Protein AF-A0A6B0XX72-F1 (afdb_monomer_lite)

pLDDT: mean 89.3, std 7.8, range [54.78, 98.0]

Sequence (208 aa):
MWGSVVEAIPIPGLLIDRNGRIRESNAAVRRLFSDQINGRHYVAALRQPSLLDALERALAAGETTSAQFLAADERGDVAFEATCTPVGDTGHVLACFEDRTAMEDAGQMRRDFVANVSHELRTPLTALLGFIETLRGTARDDAAVRERFLGIMEREARRMNRLVGDLLSLSRVEAEERLQPTDPVQLPAVVRSVVNALGPLAAEHDVQ

Organism: NCBI:txid2604844

InterPro domains:
  IPR003661 Signal transduction histidine kinase, dimerisation/phosphoacceptor domain [PF00512] (109-176)
  IPR003661 Signal transduction histidine kinase, dimerisation/phosphoacceptor domain [SM00388] (109-176)
  IPR003661 Signal transduction histidine kinase, dimerisation/phosphoacceptor domain [cd00082] (108-172)
  IPR005467 Histidine kinase domain [PS50109] (116-208)
  IPR013656 PAS fold 4 [PF08448] (7-102)
  IPR035965 PAS domain superfamily [SSF55785] (4-89)
  IPR036097 Signal transduction histidine kinase, dimerisation/phosphoacceptor domain superfamily [SSF47384] (96-176)
  IPR050351 Bacteriophytochrome/Sensor protein kinase WalK/GraS-like [PTHR45453] (14-204)

Radius of gyration: 29.7 Å; chains: 1; bounding box: 65×29×78 Å

Structure (mmCIF, N/CA/C/O backbone):
data_AF-A0A6B0XX72-F1
#
_entry.id   AF-A0A6B0XX72-F1
#
loop_
_atom_site.group_PDB
_atom_site.id
_atom_site.type_symbol
_atom_site.label_atom_id
_atom_site.label_alt_id
_atom_site.label_comp_id
_atom_site.label_asym_id
_atom_site.label_entity_id
_atom_site.label_seq_id
_atom_site.pdbx_PDB_ins_code
_atom_site.Cartn_x
_atom_site.Cartn_y
_atom_site.Cartn_z
_atom_site.occupancy
_atom_site.B_iso_or_equiv
_atom_site.auth_seq_id
_atom_site.auth_comp_id
_atom_site.auth_asym_id
_atom_site.auth_atom_id
_atom_site.pdbx_PDB_model_num
ATOM 1 N N . MET A 1 1 ? -24.921 -2.005 28.000 1.00 68.38 1 MET 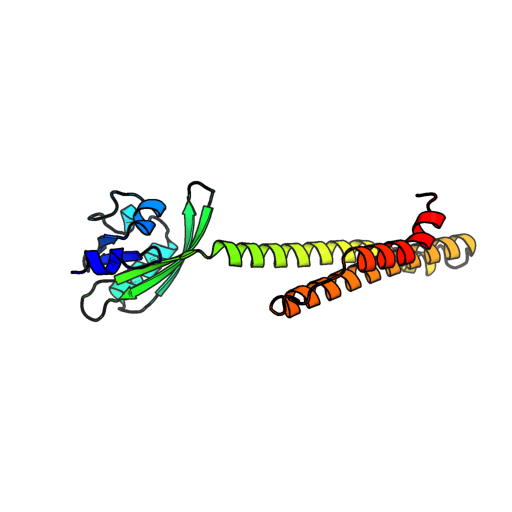A N 1
ATOM 2 C CA . MET A 1 1 ? -25.158 -1.121 26.839 1.00 68.38 1 MET A CA 1
ATOM 3 C C . MET A 1 1 ? -23.914 -0.956 25.962 1.00 68.38 1 MET A C 1
ATOM 5 O O . MET A 1 1 ? -24.074 -0.823 24.764 1.00 68.38 1 MET A O 1
ATOM 9 N N . TRP A 1 2 ? -22.690 -1.019 26.507 1.00 75.88 2 TRP A N 1
ATOM 10 C CA . TRP A 1 2 ? -21.460 -0.914 25.704 1.00 75.88 2 TRP A CA 1
ATOM 11 C C . TRP A 1 2 ? -21.266 -2.044 24.680 1.00 75.88 2 TRP A C 1
ATOM 13 O O . TRP A 1 2 ? -20.945 -1.744 23.537 1.00 75.88 2 TRP A O 1
ATOM 23 N N . GLY A 1 3 ? -21.543 -3.304 25.042 1.00 78.38 3 GLY A N 1
ATOM 24 C CA . GLY A 1 3 ? -21.383 -4.438 24.119 1.00 78.38 3 GLY A CA 1
ATOM 25 C C . GLY A 1 3 ? -22.173 -4.306 22.813 1.00 78.38 3 GLY A C 1
ATOM 26 O O . GLY A 1 3 ? -21.618 -4.516 21.744 1.00 78.38 3 GLY A O 1
ATOM 27 N N . SER A 1 4 ? -23.432 -3.854 22.861 1.00 85.12 4 SER A N 1
ATOM 28 C CA . SER A 1 4 ? -24.245 -3.663 21.647 1.00 85.12 4 SER A CA 1
ATOM 29 C C . SER A 1 4 ? -23.757 -2.516 20.762 1.00 85.12 4 SER A C 1
ATOM 31 O O . SER A 1 4 ? -23.956 -2.558 19.555 1.00 85.12 4 SER A O 1
ATOM 33 N N . VAL A 1 5 ? -23.137 -1.489 21.353 1.00 89.06 5 VAL A N 1
ATOM 34 C CA . VAL A 1 5 ? -22.574 -0.362 20.597 1.00 89.06 5 VAL A CA 1
ATOM 35 C C . VAL A 1 5 ? -21.288 -0.789 19.904 1.00 89.06 5 VAL A C 1
ATOM 37 O O . VAL A 1 5 ? -21.164 -0.581 18.705 1.00 89.06 5 VAL A O 1
ATOM 40 N N . VAL A 1 6 ? -20.363 -1.420 20.635 1.00 91.62 6 VAL A N 1
ATOM 41 C CA . VAL A 1 6 ? -19.082 -1.882 20.077 1.00 91.62 6 VAL A CA 1
ATOM 42 C C . VAL A 1 6 ? -19.314 -2.918 18.978 1.00 91.62 6 VAL A C 1
ATOM 44 O O . VAL A 1 6 ? -18.719 -2.809 17.913 1.00 91.62 6 VAL A O 1
ATOM 47 N N . GLU A 1 7 ? -20.232 -3.866 19.184 1.00 93.62 7 GLU A N 1
ATOM 48 C CA . GLU A 1 7 ? -20.557 -4.892 18.185 1.00 93.62 7 GLU A CA 1
ATOM 49 C C . GLU A 1 7 ? -21.163 -4.310 16.892 1.00 93.62 7 GLU A C 1
ATOM 51 O O . GLU A 1 7 ? -20.991 -4.895 15.828 1.00 93.62 7 GLU A O 1
ATOM 56 N N . ALA A 1 8 ? -21.826 -3.148 16.952 1.00 91.06 8 ALA A N 1
ATOM 57 C CA . ALA A 1 8 ? -22.407 -2.482 15.783 1.00 91.06 8 ALA A CA 1
ATOM 58 C C . ALA A 1 8 ? -21.394 -1.660 14.958 1.00 91.06 8 ALA A C 1
ATOM 60 O O . ALA A 1 8 ? -21.738 -1.181 13.876 1.00 91.06 8 ALA A O 1
ATOM 61 N N . ILE A 1 9 ? -20.162 -1.472 15.449 1.00 92.12 9 ILE A N 1
ATOM 62 C CA . ILE A 1 9 ? -19.118 -0.740 14.723 1.00 92.12 9 ILE A CA 1
ATOM 63 C C . ILE A 1 9 ? -18.678 -1.579 13.506 1.00 92.12 9 ILE A C 1
ATOM 65 O O . ILE A 1 9 ? -18.309 -2.743 13.683 1.00 92.12 9 ILE A O 1
ATOM 69 N N . PRO A 1 10 ? -18.682 -1.011 12.281 1.00 89.25 10 PRO A N 1
ATOM 70 C CA . PRO A 1 10 ? -18.392 -1.756 11.050 1.00 89.25 10 PRO A CA 1
ATOM 71 C C . PRO A 1 10 ? -16.901 -2.054 10.843 1.00 89.25 10 PRO A C 1
ATOM 73 O O . PRO A 1 10 ? -16.548 -2.883 10.009 1.00 89.25 10 PRO A O 1
ATOM 76 N N . ILE A 1 11 ? -16.034 -1.379 11.593 1.00 92.50 11 ILE A N 1
ATOM 77 C CA . ILE A 1 11 ? -14.585 -1.592 11.617 1.00 92.50 11 ILE A CA 1
ATOM 78 C C . ILE A 1 11 ? -14.190 -2.338 12.895 1.00 92.50 11 ILE A C 1
ATOM 80 O O . ILE A 1 11 ? -14.918 -2.257 13.887 1.00 92.50 11 ILE A O 1
ATOM 84 N N . PRO A 1 12 ? -13.063 -3.066 12.922 1.00 95.00 12 PRO A N 1
ATOM 85 C CA . PRO A 1 12 ? -12.586 -3.682 14.152 1.00 95.00 12 PRO A CA 1
ATOM 86 C C . PRO A 1 12 ? -12.471 -2.645 15.280 1.00 95.00 12 PRO A C 1
ATOM 88 O O . PRO A 1 12 ? -11.786 -1.635 15.142 1.00 95.00 12 PRO A O 1
ATOM 91 N N . GLY A 1 13 ? -13.176 -2.892 16.387 1.00 95.94 13 GLY A N 1
ATOM 92 C CA . GLY A 1 13 ? -13.221 -2.009 17.546 1.00 95.94 13 GLY A CA 1
ATOM 93 C C . GLY A 1 13 ? -13.243 -2.772 18.869 1.00 95.94 13 GLY A C 1
ATOM 94 O O . GLY A 1 13 ? -13.924 -3.795 19.004 1.00 95.94 13 GLY A O 1
ATOM 95 N N . LEU A 1 14 ? -12.496 -2.278 19.858 1.00 96.38 14 LEU A N 1
ATOM 96 C CA . LEU A 1 14 ? -12.495 -2.797 21.227 1.00 96.38 14 LEU A CA 1
ATOM 97 C C . LEU A 1 14 ? -12.495 -1.672 22.259 1.00 96.38 14 LEU A C 1
ATOM 99 O O . LEU A 1 14 ? -11.909 -0.612 22.055 1.00 96.38 14 LEU A O 1
ATOM 103 N N . LEU A 1 15 ? -13.160 -1.915 23.382 1.00 96.94 15 LEU A N 1
ATOM 104 C CA . LEU A 1 15 ? -13.282 -0.983 24.494 1.00 96.94 15 LEU A CA 1
ATOM 105 C C . LEU A 1 15 ? -12.414 -1.463 25.654 1.00 96.94 15 LEU A C 1
ATOM 107 O O . LEU A 1 15 ? -12.610 -2.568 26.165 1.00 96.94 15 LEU A O 1
ATOM 111 N N . ILE A 1 16 ? -11.500 -0.616 26.105 1.00 96.88 16 ILE A N 1
ATOM 112 C CA . ILE A 1 16 ? -10.636 -0.856 27.259 1.00 96.88 16 ILE A CA 1
ATOM 113 C C . ILE A 1 16 ? -11.154 -0.049 28.443 1.00 96.88 16 ILE A C 1
ATOM 115 O O . ILE A 1 16 ? -11.503 1.123 28.308 1.00 96.88 16 ILE A O 1
ATOM 119 N N . ASP A 1 17 ? -11.232 -0.693 29.604 1.00 95.38 17 ASP A N 1
ATOM 120 C CA . ASP A 1 17 ? -11.605 -0.035 30.846 1.00 95.38 17 ASP A CA 1
ATOM 121 C C . ASP A 1 17 ? -10.428 0.705 31.507 1.00 95.38 17 ASP A C 1
ATOM 123 O O . ASP A 1 17 ? -9.266 0.558 31.130 1.00 95.38 17 ASP A O 1
ATOM 127 N N . ARG A 1 18 ? -10.726 1.473 32.558 1.00 92.38 18 ARG A N 1
ATOM 128 C CA . ARG A 1 18 ? -9.733 2.236 33.335 1.00 92.38 18 ARG A CA 1
ATOM 129 C C . ARG A 1 18 ? -8.654 1.387 34.020 1.00 92.38 18 ARG A C 1
ATOM 131 O O . ARG A 1 18 ? -7.667 1.931 34.498 1.00 92.38 18 ARG A O 1
ATOM 138 N N . ASN A 1 19 ? -8.857 0.073 34.115 1.00 93.88 19 ASN A N 1
ATOM 139 C CA . ASN A 1 19 ? -7.900 -0.867 34.693 1.00 93.88 19 ASN A CA 1
ATOM 140 C C . ASN A 1 19 ? -7.058 -1.555 33.603 1.00 93.88 19 ASN A C 1
ATOM 142 O O . ASN A 1 19 ? -6.377 -2.539 33.895 1.00 93.88 19 ASN A O 1
ATOM 146 N N . GLY A 1 20 ? -7.151 -1.106 32.347 1.00 94.00 20 GLY A N 1
ATOM 147 C CA . GLY A 1 20 ? -6.427 -1.694 31.227 1.00 94.00 20 GLY A CA 1
ATOM 148 C C . GLY A 1 20 ? -6.980 -3.051 30.780 1.00 94.00 20 GLY A C 1
ATOM 149 O O . GLY A 1 20 ? -6.270 -3.824 30.131 1.00 94.00 20 GLY A O 1
ATOM 150 N N . ARG A 1 21 ? -8.230 -3.393 31.112 1.00 96.69 21 ARG A N 1
ATOM 151 C CA . ARG A 1 21 ? -8.850 -4.653 30.672 1.00 96.69 21 ARG A CA 1
ATOM 152 C C . ARG A 1 21 ? -9.776 -4.415 29.492 1.00 96.69 21 ARG A C 1
ATOM 154 O O . ARG A 1 21 ? -10.527 -3.446 29.460 1.00 96.69 21 ARG A O 1
ATOM 161 N N . ILE A 1 22 ? -9.747 -5.332 28.530 1.00 96.81 22 ILE A N 1
ATOM 162 C CA . ILE A 1 22 ? -10.635 -5.296 27.368 1.00 96.81 22 ILE A CA 1
ATOM 163 C C . ILE A 1 22 ? -12.031 -5.682 27.843 1.00 96.81 22 ILE A C 1
ATOM 165 O O . ILE A 1 22 ? -12.278 -6.826 28.221 1.00 96.81 22 ILE A O 1
ATOM 169 N N . ARG A 1 23 ? -12.934 -4.708 27.887 1.00 95.25 23 ARG A N 1
ATOM 170 C CA . ARG A 1 23 ? -14.296 -4.876 28.387 1.00 95.25 23 ARG A CA 1
ATOM 171 C C . ARG A 1 23 ? -15.208 -5.469 27.322 1.00 95.25 23 ARG A C 1
ATOM 173 O O . ARG A 1 23 ? -15.969 -6.378 27.625 1.00 95.25 23 ARG A O 1
ATOM 180 N N . GLU A 1 24 ? -15.120 -4.942 26.106 1.00 95.69 24 GLU A N 1
ATOM 181 C CA . GLU A 1 24 ? -15.926 -5.350 24.954 1.00 95.69 24 GLU A CA 1
ATOM 182 C C . GLU A 1 24 ? -15.049 -5.350 23.697 1.00 95.69 24 GLU A C 1
ATOM 184 O O . GLU A 1 24 ? -14.125 -4.547 23.575 1.00 95.69 24 GLU A O 1
ATOM 189 N N . SER A 1 25 ? -15.367 -6.213 22.744 1.00 95.88 25 SER A N 1
ATOM 190 C CA . SER A 1 25 ? -14.780 -6.252 21.402 1.00 95.88 25 SER A CA 1
ATOM 191 C C . SER A 1 25 ? -15.876 -6.629 20.418 1.00 95.88 25 SER A C 1
ATOM 193 O O . SER A 1 25 ? -16.852 -7.261 20.822 1.00 95.88 25 SER A O 1
ATOM 195 N N . ASN A 1 26 ? -15.732 -6.263 19.148 1.00 95.81 26 ASN A N 1
ATOM 196 C CA . ASN A 1 26 ? -16.628 -6.742 18.099 1.00 95.81 26 ASN A CA 1
ATOM 197 C C . ASN A 1 26 ? -16.088 -7.993 17.393 1.00 95.81 26 ASN A C 1
ATOM 199 O O . ASN A 1 26 ? -14.943 -8.409 17.600 1.00 95.81 26 ASN A O 1
ATOM 203 N N . ALA A 1 27 ? -16.915 -8.598 16.535 1.00 92.88 27 ALA A N 1
ATOM 204 C CA . ALA A 1 27 ? -16.533 -9.782 15.767 1.00 92.88 27 ALA A CA 1
ATOM 205 C C . ALA A 1 27 ? -15.261 -9.578 14.931 1.00 92.88 27 ALA A C 1
ATOM 207 O O . ALA A 1 27 ? -14.467 -10.505 14.794 1.00 92.88 27 ALA A O 1
ATOM 208 N N . ALA A 1 28 ? -15.047 -8.375 14.397 1.00 91.44 28 ALA A N 1
ATOM 209 C CA . ALA A 1 28 ? -13.876 -8.076 13.585 1.00 91.44 28 ALA A CA 1
ATOM 210 C C . ALA A 1 28 ? -12.572 -8.103 14.409 1.00 91.44 28 ALA A C 1
ATOM 212 O O . ALA A 1 28 ? -11.609 -8.733 13.984 1.00 91.44 28 ALA A O 1
ATOM 213 N N . VAL A 1 29 ? -12.551 -7.544 15.626 1.00 92.88 29 VAL A N 1
ATOM 214 C CA . VAL A 1 29 ? -11.389 -7.663 16.537 1.00 92.88 29 VAL A CA 1
ATOM 215 C C . VAL A 1 29 ? -11.121 -9.109 16.928 1.00 92.88 29 VAL A C 1
ATOM 217 O O . VAL A 1 29 ? -9.967 -9.530 16.996 1.00 92.88 29 VAL A O 1
ATOM 220 N N . ARG A 1 30 ? -12.175 -9.882 17.197 1.00 90.88 30 ARG A N 1
ATOM 221 C CA . ARG A 1 30 ? -12.020 -11.285 17.592 1.00 90.88 30 ARG A CA 1
ATOM 222 C C . ARG A 1 30 ? -11.366 -12.133 16.499 1.00 90.88 30 ARG A C 1
ATOM 224 O O . ARG A 1 30 ? -10.540 -12.977 16.831 1.00 90.88 30 ARG A O 1
ATOM 231 N N . ARG A 1 31 ? -11.663 -11.848 15.224 1.00 87.75 31 ARG A N 1
ATOM 232 C CA . ARG A 1 31 ? -10.983 -12.463 14.070 1.00 87.75 31 ARG A CA 1
ATOM 233 C C . ARG A 1 31 ? -9.514 -12.053 13.967 1.00 87.75 31 ARG A C 1
ATOM 235 O O . ARG A 1 31 ? -8.684 -12.913 13.722 1.00 87.75 31 ARG A O 1
ATOM 242 N N . LEU A 1 32 ? -9.203 -10.773 14.187 1.00 86.56 32 LEU A N 1
ATOM 243 C CA . LEU A 1 32 ? -7.833 -10.258 14.069 1.00 86.56 32 LEU A CA 1
ATOM 244 C C . LEU A 1 32 ? -6.893 -10.736 15.181 1.00 86.56 32 LEU A C 1
ATOM 246 O O . LEU A 1 32 ? -5.709 -10.934 14.941 1.00 86.56 32 LEU A O 1
ATOM 250 N N . PHE A 1 33 ? -7.394 -10.882 16.410 1.00 86.56 33 PHE A N 1
ATOM 251 C CA . PHE A 1 33 ? -6.542 -11.186 17.564 1.00 86.56 33 PHE A CA 1
ATOM 252 C C . PHE A 1 33 ? -6.860 -12.542 18.199 1.00 86.56 33 PHE A C 1
ATOM 254 O O . PHE A 1 33 ? -6.008 -13.424 18.241 1.00 86.56 33 PHE A O 1
ATOM 261 N N . SER A 1 34 ? -8.054 -12.695 18.783 1.00 85.69 34 SER A N 1
ATOM 262 C CA . SER A 1 34 ? -8.568 -13.970 19.309 1.00 85.69 34 SER A CA 1
ATOM 263 C C . SER A 1 34 ? -10.007 -13.825 19.812 1.00 85.69 34 SER A C 1
ATOM 265 O O . SER A 1 34 ? -10.378 -12.780 20.353 1.00 85.69 34 SER A O 1
ATOM 267 N N . ASP A 1 35 ? -10.779 -14.913 19.780 1.00 86.62 35 ASP A N 1
ATOM 268 C CA . ASP A 1 35 ? -12.128 -14.960 20.369 1.00 86.62 35 ASP A CA 1
ATOM 269 C C . ASP A 1 35 ? -12.143 -14.773 21.899 1.00 86.62 35 ASP A C 1
ATOM 271 O O . ASP A 1 35 ? -13.139 -14.327 22.467 1.00 86.62 35 ASP A O 1
ATOM 275 N N . GLN A 1 36 ? -11.036 -15.070 22.588 1.00 88.00 36 GLN A N 1
ATOM 276 C CA . GLN A 1 36 ? -10.918 -14.988 24.053 1.00 88.00 36 GLN A CA 1
ATOM 277 C C . GLN A 1 36 ? -10.272 -13.678 24.533 1.00 88.00 36 GLN A C 1
ATOM 279 O O . GLN A 1 36 ? -9.605 -13.637 25.569 1.00 88.00 36 GLN A O 1
ATOM 284 N N . ILE A 1 37 ? -10.417 -12.598 23.764 1.00 92.19 37 ILE A N 1
ATOM 285 C CA . ILE A 1 37 ? -9.767 -11.316 24.059 1.00 92.19 37 ILE A CA 1
ATOM 286 C C . ILE A 1 37 ? -10.422 -10.551 25.223 1.00 92.19 37 ILE A C 1
ATOM 288 O O . ILE A 1 37 ? -9.734 -9.860 25.978 1.00 92.19 37 ILE A O 1
ATOM 292 N N . ASN A 1 38 ? -11.734 -10.708 25.416 1.00 94.19 38 ASN A N 1
ATOM 293 C CA . ASN A 1 38 ? -12.480 -10.007 26.462 1.00 94.19 38 ASN A CA 1
ATOM 294 C C . ASN A 1 38 ? -12.038 -10.452 27.870 1.00 94.19 38 ASN A C 1
ATOM 296 O O . ASN A 1 38 ? -11.790 -11.627 28.136 1.00 94.19 38 ASN A O 1
ATOM 300 N N . GLY A 1 39 ? -11.935 -9.498 28.794 1.00 93.00 39 GLY A N 1
ATOM 301 C CA . GLY A 1 39 ? -11.496 -9.690 30.179 1.00 93.00 39 GLY A CA 1
ATOM 302 C C . GLY A 1 39 ? -9.976 -9.751 30.375 1.00 93.00 39 GLY A C 1
ATOM 303 O O . GLY A 1 39 ? -9.504 -9.666 31.520 1.00 93.00 39 GLY A O 1
ATOM 304 N N . ARG A 1 40 ? -9.189 -9.864 29.298 1.00 95.62 40 ARG A N 1
ATOM 305 C CA . ARG A 1 40 ? -7.718 -9.846 29.350 1.00 95.62 40 ARG A CA 1
ATOM 306 C C . ARG A 1 40 ? -7.192 -8.416 29.458 1.00 95.62 40 ARG A C 1
ATOM 308 O O . ARG A 1 40 ? -7.845 -7.465 29.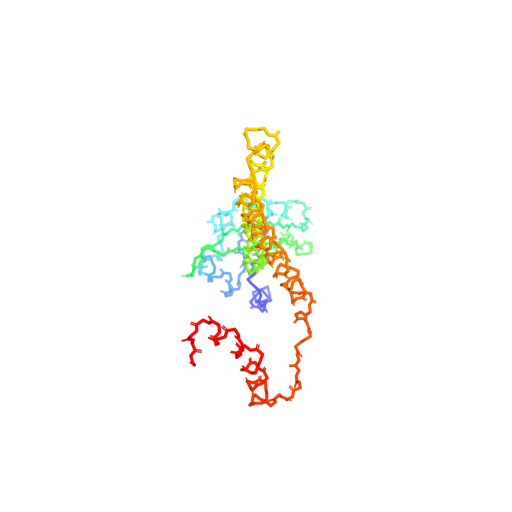039 1.00 95.62 40 ARG A O 1
ATOM 315 N N . HIS A 1 41 ? -5.996 -8.272 30.026 1.00 96.19 41 HIS A N 1
ATOM 316 C CA . HIS A 1 41 ? -5.285 -6.996 30.014 1.00 96.19 41 HIS A CA 1
ATOM 317 C C . HIS A 1 41 ? -4.779 -6.698 28.594 1.00 96.19 41 HIS A C 1
ATOM 319 O O . HIS A 1 41 ? -4.217 -7.602 27.965 1.00 96.19 41 HIS A O 1
ATOM 325 N N . TYR A 1 42 ? -4.950 -5.468 28.094 1.00 94.50 42 TYR A N 1
ATOM 326 C CA . TYR A 1 42 ? -4.666 -5.134 26.686 1.00 94.50 42 TYR A CA 1
ATOM 327 C C . TYR A 1 42 ? -3.210 -5.434 26.293 1.00 94.50 42 TYR A C 1
ATOM 329 O O . TYR A 1 42 ? -2.969 -5.998 25.229 1.00 94.50 42 TYR A O 1
ATOM 337 N N . VAL A 1 43 ? -2.257 -5.191 27.203 1.00 94.56 43 VAL A N 1
ATOM 338 C CA . VAL A 1 43 ? -0.823 -5.518 27.037 1.00 94.56 43 VAL A CA 1
ATOM 339 C C . VAL A 1 43 ? -0.590 -6.985 26.667 1.00 94.56 43 VAL A C 1
ATOM 341 O O . VAL A 1 43 ? 0.200 -7.293 25.779 1.00 94.56 43 VAL A O 1
ATOM 344 N N . ALA A 1 44 ? -1.303 -7.911 27.312 1.00 92.06 44 ALA A N 1
ATOM 345 C CA . ALA A 1 44 ? -1.133 -9.342 27.068 1.00 92.06 44 ALA A CA 1
ATOM 346 C C . ALA A 1 44 ? -1.854 -9.826 25.798 1.00 92.06 44 ALA A C 1
ATOM 348 O O . ALA A 1 44 ? -1.499 -10.882 25.261 1.00 92.06 44 ALA A O 1
ATOM 349 N N . ALA A 1 45 ? -2.890 -9.098 25.376 1.00 92.31 45 ALA A N 1
ATOM 350 C CA . ALA A 1 45 ? -3.755 -9.457 24.261 1.00 92.31 45 ALA A CA 1
ATOM 351 C C . ALA A 1 45 ? -3.240 -8.936 22.913 1.00 92.31 45 ALA A C 1
ATOM 353 O O . ALA A 1 45 ? -3.221 -9.702 21.959 1.00 92.31 45 ALA A O 1
ATOM 354 N N . LEU A 1 46 ? -2.821 -7.669 22.846 1.00 90.75 46 LEU A N 1
ATOM 355 C CA . LEU A 1 46 ? -2.493 -6.997 21.588 1.00 90.75 46 LEU A CA 1
ATOM 356 C C . LEU A 1 46 ? -1.020 -7.230 21.211 1.00 90.75 46 LEU A C 1
ATOM 358 O O . LEU A 1 46 ? -0.739 -7.730 20.136 1.00 90.75 46 LEU A O 1
ATOM 362 N N . ARG A 1 47 ? -0.068 -7.078 22.141 1.00 90.25 47 ARG A N 1
ATOM 363 C CA . ARG A 1 47 ? 1.374 -7.374 21.938 1.00 90.25 47 ARG A CA 1
ATOM 364 C C . ARG A 1 47 ? 2.110 -6.542 20.870 1.00 90.25 47 ARG A C 1
ATOM 366 O O . ARG A 1 47 ? 3.299 -6.784 20.685 1.00 90.25 47 ARG A O 1
ATOM 373 N N . GLN A 1 48 ? 1.490 -5.563 20.206 1.00 92.94 48 GLN A N 1
ATOM 374 C CA . GLN A 1 48 ? 2.208 -4.641 19.311 1.00 92.94 48 GLN A CA 1
ATOM 375 C C . GLN A 1 48 ? 2.702 -3.403 20.074 1.00 92.94 48 GLN A C 1
ATOM 377 O O . GLN A 1 48 ? 1.864 -2.631 20.535 1.00 92.94 48 GLN A O 1
ATOM 382 N N . PRO A 1 49 ? 4.025 -3.164 20.192 1.00 94.31 49 PRO A N 1
ATOM 383 C CA . PRO A 1 49 ? 4.567 -2.083 21.024 1.00 94.31 49 PRO A CA 1
ATOM 384 C C . PRO A 1 49 ? 3.985 -0.696 20.719 1.00 94.31 49 PRO A C 1
ATOM 386 O O . PRO A 1 49 ? 3.539 -0.011 21.630 1.00 94.31 49 PRO A O 1
ATOM 389 N N . SER A 1 50 ? 3.884 -0.322 19.439 1.00 96.06 50 SER A N 1
ATOM 390 C CA . SER A 1 50 ? 3.339 0.976 19.016 1.00 96.06 50 SER A CA 1
ATOM 391 C C . SER A 1 50 ? 1.882 1.182 19.445 1.00 96.06 50 SER A C 1
ATOM 393 O O . SER A 1 50 ? 1.503 2.270 19.880 1.00 96.06 50 SER A O 1
ATOM 395 N N . LEU A 1 51 ? 1.062 0.131 19.354 1.00 96.12 51 LEU A N 1
ATOM 396 C CA . LEU A 1 51 ? -0.327 0.140 19.808 1.00 96.12 51 LEU A CA 1
ATOM 397 C C . LEU A 1 51 ? -0.420 0.247 21.335 1.00 96.12 51 LEU A C 1
ATOM 399 O O . LEU A 1 51 ? -1.276 0.968 21.844 1.00 96.12 51 LEU A O 1
ATOM 403 N N . LEU A 1 52 ? 0.464 -0.439 22.066 1.00 95.94 52 LEU A N 1
ATOM 404 C CA . LEU A 1 52 ? 0.529 -0.338 23.525 1.00 95.94 52 LEU A CA 1
ATOM 405 C C . LEU A 1 52 ? 0.861 1.095 23.959 1.00 95.94 52 LEU A C 1
ATOM 407 O O . LEU A 1 52 ? 0.128 1.652 24.770 1.00 95.94 52 LEU A O 1
ATOM 411 N N . ASP A 1 53 ? 1.863 1.724 23.345 1.00 95.75 53 ASP A N 1
ATOM 412 C CA . ASP A 1 53 ? 2.251 3.110 23.638 1.00 95.75 53 ASP A CA 1
ATOM 413 C C . ASP A 1 53 ? 1.120 4.111 23.335 1.00 95.75 53 ASP A C 1
ATOM 415 O O . ASP A 1 53 ? 0.930 5.106 24.041 1.00 95.75 53 ASP A O 1
ATOM 419 N N . ALA A 1 54 ? 0.351 3.884 22.265 1.00 96.69 54 ALA A N 1
ATOM 420 C CA . ALA A 1 54 ? -0.812 4.710 21.945 1.00 96.69 54 ALA A CA 1
ATOM 421 C C . ALA A 1 54 ? -1.926 4.553 22.988 1.00 96.69 54 ALA A C 1
ATOM 423 O O . ALA A 1 54 ? -2.459 5.560 23.463 1.00 96.69 54 ALA A O 1
ATOM 424 N N . LEU A 1 55 ? -2.238 3.318 23.380 1.00 96.62 55 LEU A N 1
ATOM 425 C CA . LEU A 1 55 ? -3.239 3.018 24.402 1.00 96.62 55 LEU A CA 1
ATOM 426 C C . LEU A 1 55 ? -2.860 3.575 25.773 1.00 96.62 55 LEU A C 1
ATOM 428 O O . LEU A 1 55 ? -3.712 4.158 26.439 1.00 96.62 55 LEU A O 1
ATOM 432 N N . GLU A 1 56 ? -1.598 3.441 26.182 1.00 94.69 56 GLU A N 1
ATOM 433 C CA . GLU A 1 56 ? -1.091 4.003 27.436 1.00 94.69 56 GLU A CA 1
ATOM 434 C C . GLU A 1 56 ? -1.269 5.518 27.476 1.00 94.69 56 GLU A C 1
ATOM 436 O O . GLU A 1 56 ? -1.814 6.050 28.444 1.00 94.69 56 GLU A O 1
ATOM 441 N N . ARG A 1 57 ? -0.887 6.216 26.401 1.00 94.62 57 ARG A N 1
ATOM 442 C CA . ARG A 1 57 ? -1.075 7.668 26.299 1.00 94.62 57 ARG A CA 1
ATOM 443 C C . ARG A 1 57 ? -2.550 8.061 26.293 1.00 94.62 57 ARG A C 1
ATOM 445 O O . ARG A 1 57 ? -2.909 9.003 26.991 1.00 94.62 57 ARG A O 1
ATOM 452 N N . ALA A 1 58 ? -3.410 7.334 25.582 1.00 95.75 58 ALA A N 1
ATOM 453 C CA . ALA A 1 58 ? -4.845 7.618 25.574 1.00 95.75 58 ALA A CA 1
ATOM 454 C C . ALA A 1 58 ? -5.482 7.415 26.960 1.00 95.75 58 ALA A C 1
ATOM 456 O O . ALA A 1 58 ? -6.286 8.236 27.399 1.00 95.75 58 ALA A O 1
ATOM 457 N N . LEU A 1 59 ? -5.089 6.357 27.678 1.00 93.81 59 LEU A N 1
ATOM 458 C CA . LEU A 1 59 ? -5.571 6.067 29.031 1.00 93.81 59 LEU A CA 1
ATOM 459 C C . LEU A 1 59 ? -5.047 7.068 30.070 1.00 93.81 59 LEU A C 1
ATOM 461 O O . LEU A 1 59 ? -5.792 7.446 30.971 1.00 93.81 59 LEU A O 1
ATOM 465 N N . ALA A 1 60 ? -3.780 7.479 29.969 1.00 92.12 60 ALA A N 1
ATOM 466 C CA . ALA A 1 60 ? -3.132 8.334 30.961 1.00 92.12 60 ALA A CA 1
ATOM 467 C C . ALA A 1 60 ? -3.382 9.831 30.731 1.00 92.12 60 ALA A C 1
ATOM 469 O O . ALA A 1 60 ? -3.652 10.557 31.685 1.00 92.12 60 ALA A O 1
ATOM 470 N N . ALA A 1 61 ? -3.277 10.296 29.483 1.00 88.44 61 ALA A N 1
ATOM 471 C CA . ALA A 1 61 ? -3.401 11.710 29.133 1.00 88.44 61 ALA A CA 1
ATOM 472 C C . ALA A 1 61 ? -4.836 12.114 28.770 1.00 88.44 61 ALA A C 1
ATOM 474 O O . ALA A 1 61 ? -5.140 13.303 28.746 1.00 88.44 61 ALA A O 1
ATOM 475 N N . GLY A 1 62 ? -5.726 11.153 28.485 1.00 90.06 62 GLY A N 1
ATOM 476 C CA . GLY A 1 62 ? -7.071 11.466 27.999 1.00 90.06 62 GLY A CA 1
ATOM 477 C C . GLY A 1 62 ? -7.055 12.132 26.620 1.00 90.06 62 GLY A C 1
ATOM 478 O O . GLY A 1 62 ? -7.978 12.866 26.273 1.00 90.06 62 GLY A O 1
ATOM 479 N N . GLU A 1 63 ? -6.021 11.868 25.821 1.00 92.31 63 GLU A N 1
ATOM 480 C CA . GLU A 1 63 ? -5.871 12.384 24.462 1.00 92.31 63 GLU A CA 1
ATOM 481 C C . GLU A 1 63 ? -6.188 11.299 23.431 1.00 92.31 63 GLU A C 1
ATOM 483 O O . GLU A 1 63 ? -5.957 10.112 23.658 1.00 92.31 63 GLU A O 1
ATOM 488 N N . THR A 1 64 ? -6.706 11.706 22.270 1.00 96.69 64 THR A N 1
ATOM 489 C CA . THR A 1 64 ? -6.831 10.784 21.134 1.00 96.69 64 THR A CA 1
ATOM 490 C C . THR A 1 64 ? -5.452 10.546 20.537 1.00 96.69 64 THR A C 1
ATOM 492 O O . THR A 1 64 ? -4.761 11.497 20.173 1.00 96.69 64 THR A O 1
ATOM 495 N N . THR A 1 65 ? -5.053 9.285 20.417 1.00 97.56 65 THR A N 1
ATOM 496 C CA . THR A 1 65 ? -3.753 8.890 19.867 1.00 97.56 65 THR A CA 1
ATOM 497 C C . THR A 1 65 ? -3.929 7.924 18.705 1.00 97.56 65 THR A C 1
ATOM 499 O O . THR A 1 65 ? -4.956 7.255 18.585 1.00 97.56 65 THR A O 1
ATOM 502 N N . SER A 1 66 ? -2.915 7.833 17.847 1.00 97.19 66 SER A N 1
ATOM 503 C CA . SER A 1 66 ? -2.862 6.825 16.794 1.00 97.19 66 SER A CA 1
ATOM 504 C C . SER A 1 66 ? -1.531 6.082 16.781 1.00 97.19 66 SER A C 1
ATOM 506 O O . SER A 1 66 ? -0.514 6.578 17.281 1.00 97.19 66 SER A O 1
ATOM 508 N N . ALA A 1 67 ? -1.559 4.865 16.239 1.00 96.88 67 ALA A N 1
ATOM 509 C CA . ALA A 1 67 ? -0.386 4.034 16.013 1.00 96.88 67 ALA A CA 1
ATOM 510 C C . ALA A 1 67 ? -0.586 3.113 14.812 1.00 96.88 67 ALA A C 1
ATOM 512 O O . ALA A 1 67 ? -1.657 2.540 14.626 1.00 96.88 67 ALA A O 1
ATOM 513 N N . GLN A 1 68 ? 0.484 2.922 14.047 1.00 95.38 68 GLN A N 1
ATOM 514 C CA . GLN A 1 68 ? 0.537 1.925 12.984 1.00 95.38 68 GLN A CA 1
ATOM 515 C C . GLN A 1 68 ? 1.150 0.627 13.512 1.00 95.38 68 GLN A C 1
ATOM 517 O O . GLN A 1 68 ? 2.089 0.654 14.319 1.00 95.38 68 GLN A O 1
ATOM 522 N N . PHE A 1 69 ? 0.612 -0.508 13.078 1.00 93.56 69 PHE A N 1
ATOM 523 C CA . PHE A 1 69 ? 1.124 -1.833 13.418 1.00 93.56 69 PHE A CA 1
ATOM 524 C C . PHE A 1 69 ? 0.741 -2.865 12.355 1.00 93.56 69 PHE A C 1
ATOM 526 O O . PHE A 1 69 ? -0.203 -2.673 11.594 1.00 93.56 69 PHE A O 1
ATOM 533 N N . LEU A 1 70 ? 1.470 -3.981 12.343 1.00 90.31 70 LEU A N 1
ATOM 534 C CA . LEU A 1 70 ? 1.148 -5.151 11.531 1.00 90.31 70 LEU A CA 1
ATOM 535 C C . LEU A 1 70 ? 0.422 -6.188 12.389 1.00 90.31 70 LEU A C 1
ATOM 537 O O . LEU A 1 70 ? 0.816 -6.447 13.535 1.00 90.31 70 LEU A O 1
ATOM 541 N N . ALA A 1 71 ? -0.622 -6.791 11.834 1.00 86.25 71 ALA A N 1
ATOM 542 C CA . ALA A 1 71 ? -1.297 -7.943 12.414 1.00 86.25 71 ALA A CA 1
ATOM 543 C C . ALA A 1 71 ? -1.293 -9.101 11.420 1.00 86.25 71 ALA A C 1
ATOM 545 O O . ALA A 1 71 ? -1.513 -8.897 10.230 1.00 86.25 71 ALA A O 1
ATOM 546 N N . ALA A 1 72 ? -1.067 -10.312 11.922 1.00 80.00 72 ALA A N 1
ATOM 547 C CA . ALA A 1 72 ? -1.193 -11.510 11.110 1.00 80.00 72 ALA A CA 1
ATOM 548 C C . ALA A 1 72 ? -2.678 -11.798 10.850 1.00 80.00 72 ALA A C 1
ATOM 550 O O . ALA A 1 72 ? -3.465 -11.895 11.792 1.00 80.00 72 ALA A O 1
ATOM 551 N N . ASP A 1 73 ? -3.034 -11.968 9.585 1.00 76.12 73 ASP A N 1
ATOM 552 C CA . ASP A 1 73 ? -4.323 -12.473 9.122 1.00 76.12 73 ASP A CA 1
ATOM 553 C C . ASP A 1 73 ? -4.119 -13.808 8.379 1.00 76.12 73 ASP A C 1
ATOM 555 O O . ASP A 1 73 ? -2.996 -14.190 8.037 1.00 76.12 73 ASP A O 1
ATOM 559 N N . GLU A 1 74 ? -5.202 -14.527 8.077 1.00 72.44 74 GLU A N 1
ATOM 560 C CA . GLU A 1 74 ? -5.174 -15.786 7.313 1.00 72.44 74 GLU A CA 1
ATOM 561 C C . GLU A 1 74 ? -4.477 -15.646 5.945 1.00 72.44 74 GLU A C 1
ATOM 563 O O . GLU A 1 74 ? -4.028 -16.635 5.364 1.00 72.44 74 GLU A O 1
ATOM 568 N N . ARG A 1 75 ? -4.388 -14.417 5.422 1.00 70.06 75 ARG A N 1
ATOM 569 C CA . ARG A 1 75 ? -3.825 -14.077 4.108 1.00 70.06 75 ARG A CA 1
ATOM 570 C C . ARG A 1 75 ? -2.397 -13.521 4.155 1.00 70.06 75 ARG A C 1
ATOM 572 O O . ARG A 1 75 ? -1.825 -13.304 3.089 1.00 70.06 75 ARG A O 1
ATOM 579 N N . GLY A 1 76 ? -1.822 -13.309 5.340 1.00 80.25 76 GLY A N 1
ATOM 580 C CA . GLY A 1 76 ? -0.515 -12.670 5.528 1.00 80.25 76 GLY A CA 1
ATOM 581 C C . GLY A 1 76 ? -0.559 -11.518 6.532 1.00 80.25 76 GLY A C 1
ATOM 582 O O . GLY A 1 76 ? -1.536 -11.363 7.259 1.00 80.25 76 GLY A O 1
ATOM 583 N N . ASP A 1 77 ? 0.505 -10.716 6.580 1.00 84.88 77 ASP A N 1
ATOM 584 C CA . ASP A 1 77 ? 0.550 -9.525 7.431 1.00 84.88 77 ASP A CA 1
ATOM 585 C C . ASP A 1 77 ? -0.300 -8.400 6.820 1.00 84.88 77 ASP A C 1
ATOM 587 O O . ASP A 1 77 ? -0.160 -8.068 5.644 1.00 84.88 77 ASP A O 1
ATOM 591 N N . VAL A 1 78 ? -1.171 -7.812 7.636 1.00 89.56 78 VAL A N 1
ATOM 592 C CA . VAL A 1 78 ? -2.067 -6.706 7.282 1.00 89.56 78 VAL A CA 1
ATOM 593 C C . VAL A 1 78 ? -1.637 -5.472 8.062 1.00 89.56 78 VAL A C 1
ATOM 595 O O . VAL A 1 78 ? -1.408 -5.535 9.277 1.00 89.56 78 VAL A O 1
ATOM 598 N N . ALA A 1 79 ? -1.527 -4.344 7.368 1.00 92.69 79 ALA A N 1
ATOM 599 C CA . ALA A 1 79 ? -1.181 -3.073 7.978 1.00 92.69 79 ALA A CA 1
ATOM 600 C C . ALA A 1 79 ? -2.421 -2.388 8.538 1.00 92.69 79 ALA A C 1
ATOM 602 O O . ALA A 1 79 ? -3.400 -2.170 7.825 1.00 92.69 79 ALA A O 1
ATOM 603 N N . PHE A 1 80 ? -2.368 -2.017 9.813 1.00 94.31 80 PHE A N 1
ATOM 604 C CA . PHE A 1 80 ? -3.452 -1.336 10.503 1.00 94.31 80 PHE A CA 1
ATOM 605 C C . PHE A 1 80 ? -3.006 0.006 11.062 1.00 94.31 80 PHE A C 1
ATOM 607 O O . PHE A 1 80 ? -1.921 0.144 11.628 1.00 94.31 80 PHE A O 1
ATOM 614 N N . GLU A 1 81 ? -3.911 0.976 10.998 1.00 96.75 81 GLU A N 1
ATOM 615 C CA . GLU A 1 81 ? -3.853 2.191 11.799 1.00 96.75 81 GLU A CA 1
ATOM 616 C C . GLU A 1 81 ? -4.874 2.070 12.928 1.00 96.75 81 GLU A C 1
ATOM 618 O O . GLU A 1 81 ? -6.083 1.990 12.706 1.00 96.75 81 GLU A O 1
ATOM 623 N N . ALA A 1 82 ? -4.376 2.018 14.160 1.00 97.00 82 ALA A N 1
ATOM 624 C CA . ALA A 1 82 ? -5.201 2.111 15.347 1.00 97.00 82 ALA A CA 1
ATOM 625 C C . ALA A 1 82 ? -5.428 3.575 15.705 1.00 97.00 82 ALA A C 1
ATOM 627 O O . ALA A 1 82 ? -4.466 4.328 15.844 1.00 97.00 82 ALA A O 1
ATOM 628 N N . THR A 1 83 ? -6.678 3.942 15.967 1.00 98.00 83 THR A N 1
ATOM 629 C CA . THR A 1 83 ? -7.035 5.185 16.656 1.00 98.00 83 THR A CA 1
ATOM 630 C C . THR A 1 83 ? -7.601 4.844 18.026 1.00 98.00 83 THR A C 1
ATOM 632 O O . THR A 1 83 ? -8.576 4.100 18.131 1.00 98.00 83 THR A O 1
ATOM 635 N N . CYS A 1 84 ? -6.977 5.372 19.074 1.00 97.62 84 CYS A N 1
ATOM 636 C CA . CYS A 1 84 ? -7.341 5.159 20.468 1.00 97.62 84 CYS A CA 1
ATOM 637 C C . CYS A 1 84 ? -7.956 6.444 21.021 1.00 97.62 84 CYS A C 1
ATOM 639 O O . CYS A 1 84 ? -7.255 7.434 21.233 1.00 97.62 84 CYS A O 1
ATOM 641 N N . THR A 1 85 ? -9.263 6.422 21.263 1.00 97.06 85 THR A N 1
ATOM 642 C CA . THR A 1 85 ? -10.035 7.602 21.660 1.00 97.06 85 THR A CA 1
ATOM 643 C C . THR A 1 85 ? -10.641 7.401 23.050 1.00 97.06 85 THR A C 1
ATOM 645 O O . THR A 1 85 ? -11.402 6.449 23.252 1.00 97.06 85 THR A O 1
ATOM 648 N N . PRO A 1 86 ? -10.359 8.286 24.020 1.00 96.06 86 PRO A N 1
ATOM 649 C CA . PRO A 1 86 ? -11.040 8.290 25.312 1.00 96.06 86 PRO A CA 1
ATOM 650 C C . PRO A 1 86 ? -12.552 8.480 25.155 1.00 96.06 86 PRO A C 1
ATOM 652 O O . PRO A 1 86 ? -13.024 9.320 24.389 1.00 96.06 86 PRO A O 1
ATOM 655 N N . VAL A 1 87 ? -13.337 7.699 25.893 1.00 94.06 87 VAL A N 1
ATOM 656 C CA . VAL A 1 87 ? -14.802 7.722 25.815 1.00 94.06 87 VAL A CA 1
ATOM 657 C C . VAL A 1 87 ? -15.354 8.686 26.862 1.00 94.06 87 VAL A C 1
ATOM 659 O O . VAL A 1 87 ? -15.737 8.274 27.962 1.00 94.06 87 VAL A O 1
ATOM 662 N N . GLY A 1 88 ? -15.386 9.976 26.521 1.00 87.25 88 GLY A N 1
ATOM 663 C CA . GLY A 1 88 ? -15.785 11.044 27.446 1.00 87.25 88 GLY A CA 1
ATOM 664 C C . GLY A 1 88 ? -15.028 10.955 28.778 1.00 87.25 88 GLY A C 1
ATOM 665 O O . GLY A 1 88 ? -13.873 10.539 28.812 1.00 87.25 88 GLY A O 1
ATOM 666 N N . ASP A 1 89 ? -15.711 11.232 29.890 1.00 86.00 89 ASP A N 1
ATOM 667 C CA . ASP A 1 89 ? -15.107 11.209 31.235 1.00 86.00 89 ASP A CA 1
ATOM 668 C C . ASP A 1 89 ? -15.165 9.828 31.919 1.00 86.00 89 ASP A C 1
ATOM 670 O O . ASP A 1 89 ? -15.048 9.703 33.138 1.00 86.00 89 ASP A O 1
ATOM 674 N N . THR A 1 90 ? -15.390 8.750 31.160 1.00 88.06 90 THR A N 1
ATOM 675 C CA . THR A 1 90 ? -15.565 7.404 31.741 1.00 88.06 90 THR A CA 1
ATOM 676 C C . THR A 1 90 ? -14.254 6.751 32.184 1.00 88.06 90 THR A C 1
ATOM 678 O O . THR A 1 90 ? -14.278 5.753 32.911 1.00 88.06 90 THR A O 1
ATOM 681 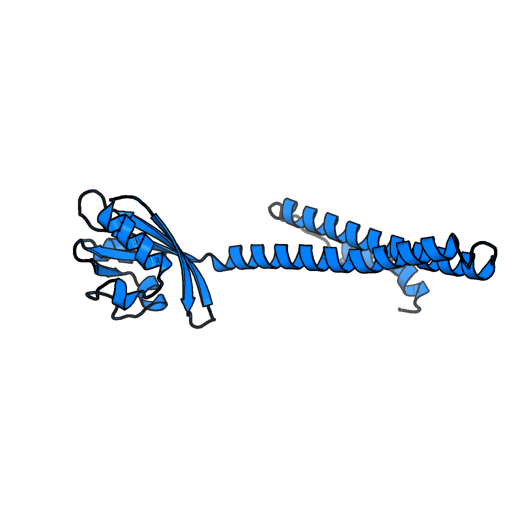N N . GLY A 1 91 ? -13.113 7.279 31.730 1.00 90.00 91 GLY A N 1
ATOM 682 C CA . GLY A 1 91 ? -11.804 6.636 31.865 1.00 90.00 91 GLY A CA 1
ATOM 683 C C . GLY A 1 91 ? -11.658 5.366 31.018 1.00 90.00 91 GLY A C 1
ATOM 684 O O . GLY A 1 91 ? -10.742 4.583 31.249 1.00 90.00 91 GLY A O 1
ATOM 685 N N . HIS A 1 92 ? -12.576 5.119 30.079 1.00 95.38 92 HIS A N 1
ATOM 686 C CA . HIS A 1 92 ? -12.445 4.065 29.078 1.00 95.38 92 HIS A CA 1
ATOM 687 C C . HIS A 1 92 ? -11.823 4.616 27.794 1.00 95.38 92 HIS A C 1
ATOM 689 O O . HIS A 1 92 ? -11.972 5.798 27.487 1.00 95.38 92 HIS A O 1
ATOM 695 N N . VAL A 1 93 ? -11.211 3.740 27.002 1.00 97.25 93 VAL A N 1
ATOM 696 C CA . VAL A 1 93 ? -10.677 4.061 25.672 1.00 97.25 93 VAL A CA 1
ATOM 697 C C . VAL A 1 93 ? -11.276 3.105 24.648 1.00 97.25 93 VAL A C 1
ATOM 699 O O . VAL A 1 93 ? -11.269 1.891 24.848 1.00 97.25 93 VAL A O 1
ATOM 702 N N . LEU A 1 94 ? -11.805 3.650 23.557 1.00 96.94 94 LEU A N 1
ATOM 703 C CA . LEU A 1 94 ? -12.212 2.896 22.378 1.00 96.94 94 LEU A CA 1
ATOM 704 C C . LEU A 1 94 ? -11.039 2.879 21.396 1.00 96.94 94 LEU A C 1
ATOM 706 O O . LEU A 1 94 ? -10.609 3.935 20.937 1.00 96.94 94 LEU A O 1
ATOM 710 N N . ALA A 1 95 ? -10.533 1.692 21.082 1.00 97.12 95 ALA A N 1
ATOM 711 C CA . ALA A 1 95 ? -9.555 1.490 20.024 1.00 97.12 95 ALA A CA 1
ATOM 712 C C . ALA A 1 95 ? -10.265 0.960 18.780 1.00 97.12 95 ALA A C 1
ATOM 714 O O . ALA A 1 95 ? -10.915 -0.086 18.841 1.00 97.12 95 ALA A O 1
ATOM 715 N N . CYS A 1 96 ? -10.133 1.679 17.672 1.00 97.06 96 CYS A N 1
ATOM 716 C CA . CYS A 1 96 ? -10.627 1.289 16.358 1.00 97.06 96 CYS A CA 1
ATOM 717 C C . CYS A 1 96 ? -9.444 1.039 15.425 1.00 97.06 96 CYS A C 1
ATOM 719 O O . CYS A 1 96 ? -8.459 1.770 15.490 1.00 97.06 96 CYS A O 1
ATOM 721 N N . PHE A 1 97 ? -9.555 0.042 14.554 1.00 95.56 97 PHE A N 1
ATOM 722 C CA . PHE A 1 97 ? -8.492 -0.372 13.643 1.00 95.56 97 PHE A CA 1
ATOM 723 C C . PHE A 1 97 ? -8.958 -0.220 12.198 1.00 95.56 97 PHE A C 1
ATOM 725 O O . PHE A 1 97 ? -9.983 -0.784 11.816 1.00 95.56 97 PHE A O 1
ATOM 732 N N . GLU A 1 98 ? -8.209 0.528 11.399 1.00 94.81 98 GLU A N 1
ATOM 733 C CA . GLU A 1 98 ? -8.459 0.704 9.971 1.00 94.81 98 GLU A CA 1
ATOM 734 C C . GLU A 1 98 ? -7.403 -0.053 9.165 1.00 94.81 98 GLU A C 1
ATOM 736 O O . GLU A 1 98 ? -6.208 0.120 9.403 1.00 94.81 98 GLU A O 1
ATOM 741 N N . ASP A 1 99 ? -7.845 -0.901 8.234 1.00 92.56 99 ASP A N 1
ATOM 742 C CA . ASP A 1 99 ? -6.950 -1.600 7.311 1.00 92.56 99 ASP A CA 1
ATOM 743 C C . ASP A 1 99 ? -6.359 -0.593 6.319 1.00 92.56 99 ASP A C 1
ATOM 745 O O . ASP A 1 99 ? -7.057 0.064 5.540 1.00 92.56 99 ASP A O 1
ATOM 749 N N . ARG A 1 100 ? -5.041 -0.459 6.386 1.00 93.19 100 ARG A N 1
ATOM 750 C CA . ARG A 1 100 ? -4.238 0.496 5.633 1.00 93.19 100 ARG A CA 1
ATOM 751 C C . ARG A 1 100 ? -3.469 -0.170 4.498 1.00 93.19 100 ARG A C 1
ATOM 753 O O . ARG A 1 100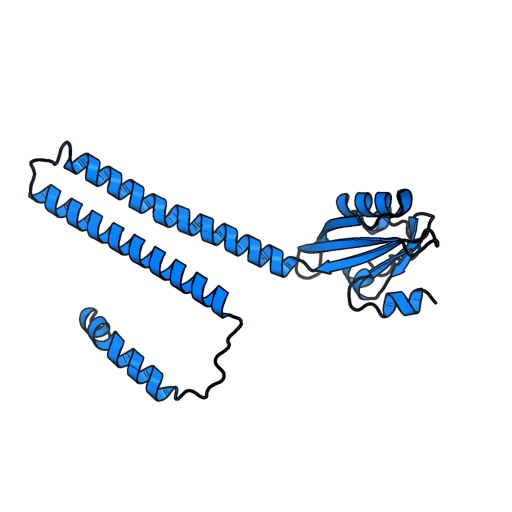 ? -2.898 0.569 3.690 1.00 93.19 100 ARG A O 1
ATOM 760 N N . THR A 1 101 ? -3.533 -1.498 4.387 1.00 88.88 101 THR A N 1
ATOM 761 C CA . THR A 1 101 ? -2.740 -2.340 3.479 1.00 88.88 101 THR A CA 1
ATOM 762 C C . THR A 1 101 ? -2.823 -1.850 2.044 1.00 88.88 101 THR A C 1
ATOM 764 O O . THR A 1 101 ? -1.803 -1.542 1.448 1.00 88.88 101 THR A O 1
ATOM 767 N N . ALA A 1 102 ? -4.029 -1.626 1.514 1.00 86.69 102 ALA A N 1
ATOM 768 C CA . ALA A 1 102 ? -4.193 -1.190 0.126 1.00 86.69 102 ALA A CA 1
ATOM 769 C C . ALA A 1 102 ? -3.488 0.142 -0.195 1.00 86.69 102 ALA A C 1
ATOM 771 O O . ALA A 1 102 ? -2.953 0.307 -1.290 1.00 86.69 102 ALA A O 1
ATOM 772 N N . MET A 1 103 ? -3.468 1.105 0.738 1.00 85.44 103 MET A N 1
ATOM 773 C CA . MET A 1 103 ? -2.772 2.375 0.481 1.00 85.44 103 MET A CA 1
ATOM 774 C C . MET A 1 103 ? -1.270 2.270 0.755 1.00 85.44 103 MET A C 1
ATOM 776 O O . MET A 1 103 ? -0.497 2.978 0.110 1.00 85.44 103 MET A O 1
ATOM 780 N N . GLU A 1 104 ? -0.843 1.404 1.677 1.00 86.25 104 GLU A N 1
ATOM 781 C CA . GLU A 1 104 ? 0.579 1.112 1.873 1.00 86.25 104 GLU A CA 1
ATOM 782 C C . GLU A 1 104 ? 1.171 0.398 0.659 1.00 86.25 104 GLU A C 1
ATOM 784 O O . GLU A 1 104 ? 2.206 0.839 0.157 1.00 86.25 104 GLU A O 1
ATOM 789 N N . ASP A 1 105 ? 0.470 -0.603 0.127 1.00 86.00 105 ASP A N 1
ATOM 790 C CA . ASP A 1 105 ? 0.817 -1.322 -1.097 1.00 86.00 105 ASP A CA 1
ATOM 791 C C . ASP A 1 105 ? 0.878 -0.372 -2.288 1.00 86.00 105 ASP A C 1
ATOM 793 O O . ASP A 1 105 ? 1.883 -0.335 -2.994 1.00 86.00 105 ASP A O 1
ATOM 797 N N . ALA A 1 106 ? -0.141 0.472 -2.483 1.00 83.62 106 ALA A N 1
ATOM 798 C CA . ALA A 1 106 ? -0.121 1.483 -3.539 1.00 83.62 106 ALA A CA 1
ATOM 799 C C . ALA A 1 106 ? 1.066 2.452 -3.379 1.00 83.62 106 ALA A C 1
ATOM 801 O O . ALA A 1 106 ? 1.757 2.788 -4.345 1.00 83.62 106 ALA A O 1
ATOM 802 N N . GLY A 1 107 ? 1.351 2.877 -2.145 1.00 83.50 107 GLY A N 1
ATOM 803 C CA . GLY A 1 107 ? 2.507 3.710 -1.832 1.00 83.50 107 GLY A CA 1
ATOM 804 C C . GLY A 1 107 ? 3.837 3.013 -2.125 1.00 83.50 107 GLY A C 1
ATOM 805 O O . GLY A 1 107 ? 4.760 3.647 -2.642 1.00 83.50 107 GLY A O 1
ATOM 806 N N . GLN A 1 108 ? 3.940 1.721 -1.821 1.00 84.31 108 GLN A N 1
ATOM 807 C CA . GLN A 1 108 ? 5.120 0.903 -2.076 1.00 84.31 108 GLN A CA 1
ATOM 808 C C . GLN A 1 108 ? 5.324 0.675 -3.573 1.00 84.31 108 GLN A C 1
ATOM 810 O O . GLN A 1 108 ? 6.402 0.977 -4.079 1.00 84.31 108 GLN A O 1
ATOM 815 N N . MET A 1 109 ? 4.276 0.284 -4.299 1.00 83.69 109 MET A N 1
ATOM 816 C CA . MET A 1 109 ? 4.292 0.150 -5.757 1.00 83.69 109 MET A CA 1
ATOM 817 C C . MET A 1 109 ? 4.750 1.443 -6.430 1.00 83.69 109 MET A C 1
ATOM 819 O O . MET A 1 109 ? 5.600 1.405 -7.316 1.00 83.69 109 MET A O 1
ATOM 823 N N . ARG A 1 110 ? 4.266 2.606 -5.972 1.00 82.69 110 ARG A N 1
ATOM 824 C CA . ARG A 1 110 ? 4.706 3.909 -6.491 1.00 82.69 110 ARG A CA 1
ATOM 825 C C . ARG A 1 110 ? 6.194 4.164 -6.244 1.00 82.69 110 ARG A C 1
ATOM 827 O O . ARG A 1 110 ? 6.877 4.675 -7.132 1.00 82.69 110 ARG A O 1
ATOM 834 N N . ARG A 1 111 ? 6.710 3.842 -5.053 1.00 86.31 111 ARG A N 1
ATOM 835 C CA . ARG A 1 111 ? 8.145 3.982 -4.741 1.00 86.31 111 ARG A CA 1
ATOM 836 C C . ARG A 1 111 ? 8.993 3.062 -5.613 1.00 86.31 111 ARG A C 1
ATOM 838 O O . ARG A 1 111 ? 9.962 3.533 -6.208 1.00 86.31 111 ARG A O 1
ATOM 845 N N . ASP A 1 112 ? 8.600 1.800 -5.728 1.00 87.31 112 ASP A N 1
ATOM 846 C CA . ASP A 1 112 ? 9.307 0.797 -6.526 1.00 87.31 112 ASP A CA 1
ATOM 847 C C . ASP A 1 112 ? 9.282 1.160 -8.009 1.00 87.31 112 ASP A C 1
ATOM 849 O O . ASP A 1 112 ? 10.301 1.081 -8.690 1.00 87.31 112 ASP A O 1
ATOM 853 N N . PHE A 1 113 ? 8.156 1.669 -8.500 1.00 85.38 113 PHE A N 1
ATOM 854 C CA . PHE A 1 113 ? 8.036 2.187 -9.853 1.00 85.38 113 PHE A CA 1
ATOM 855 C C . PHE A 1 113 ? 9.015 3.336 -10.124 1.00 85.38 113 PHE A C 1
ATOM 857 O O . PHE A 1 113 ? 9.780 3.282 -11.087 1.00 85.38 113 PHE A O 1
ATOM 864 N N . VAL A 1 114 ? 9.054 4.351 -9.252 1.00 85.94 114 VAL A N 1
ATOM 865 C CA . VAL A 1 114 ? 9.987 5.483 -9.387 1.00 85.94 114 VAL A CA 1
ATOM 866 C C . VAL A 1 114 ? 11.443 5.016 -9.327 1.00 85.94 114 VAL A C 1
ATOM 868 O O . VAL A 1 114 ? 12.276 5.494 -10.106 1.00 85.94 114 VAL A O 1
ATOM 871 N N . ALA A 1 115 ? 11.762 4.079 -8.433 1.00 87.81 115 ALA A N 1
ATOM 872 C CA . ALA A 1 115 ? 13.094 3.497 -8.335 1.00 87.81 115 ALA A CA 1
ATOM 873 C C . ALA A 1 115 ? 13.475 2.774 -9.636 1.00 87.81 115 ALA A C 1
ATOM 875 O O . ALA A 1 115 ? 14.510 3.086 -10.228 1.00 87.81 115 ALA A O 1
ATOM 876 N N . ASN A 1 116 ? 12.613 1.884 -10.127 1.00 87.06 116 ASN A N 1
ATOM 877 C CA . ASN A 1 116 ? 12.827 1.117 -11.354 1.00 87.06 116 ASN A CA 1
ATOM 878 C C . ASN A 1 116 ? 13.043 2.030 -12.562 1.00 87.06 116 ASN A C 1
ATOM 880 O O . ASN A 1 116 ? 14.023 1.878 -13.286 1.00 87.06 116 ASN A O 1
ATOM 884 N N . VAL A 1 117 ? 12.198 3.044 -12.732 1.00 87.94 117 VAL A N 1
ATOM 885 C CA . VAL A 1 117 ? 12.338 4.057 -13.786 1.00 87.94 117 VAL A CA 1
ATOM 886 C C . VAL A 1 117 ? 13.675 4.785 -13.696 1.00 87.94 117 VAL A C 1
ATOM 888 O O . VAL A 1 117 ? 14.370 4.958 -14.697 1.00 87.94 117 VAL A O 1
ATOM 891 N N . SER A 1 118 ? 14.063 5.201 -12.491 1.00 91.38 118 SER A N 1
ATOM 892 C CA . SER A 1 118 ? 15.327 5.903 -12.270 1.00 91.38 118 SER A CA 1
ATOM 893 C C . SER A 1 118 ? 16.526 5.030 -12.647 1.00 91.38 118 SER A C 1
ATOM 895 O O . SER A 1 118 ? 17.489 5.522 -13.238 1.00 91.38 118 SER A O 1
ATOM 897 N N . HIS A 1 119 ? 16.469 3.733 -12.340 1.00 93.31 119 HIS A N 1
ATOM 898 C CA . HIS A 1 119 ? 17.488 2.765 -12.737 1.00 93.31 119 HIS A CA 1
ATOM 899 C C . HIS A 1 119 ? 17.521 2.545 -14.257 1.00 93.31 119 HIS A C 1
ATOM 901 O O . HIS A 1 119 ? 18.598 2.610 -14.856 1.00 93.31 119 HIS A O 1
ATOM 907 N N . GLU A 1 120 ? 16.360 2.375 -14.888 1.00 91.12 120 GLU A N 1
ATOM 908 C CA . GLU A 1 120 ? 16.209 2.179 -16.337 1.00 91.12 120 GLU A CA 1
ATOM 909 C C . GLU A 1 120 ? 16.654 3.388 -17.171 1.00 91.12 120 GLU A C 1
ATOM 911 O O . GLU A 1 120 ? 17.075 3.220 -18.317 1.00 91.12 120 GLU A O 1
ATOM 916 N N . LEU A 1 121 ? 16.611 4.598 -16.603 1.00 93.38 121 LEU A N 1
ATOM 917 C CA . LEU A 1 121 ? 17.139 5.818 -17.224 1.00 93.38 121 LEU A CA 1
ATOM 918 C C . LEU A 1 121 ? 18.632 6.037 -16.948 1.00 93.38 121 LEU A C 1
ATOM 920 O O . LEU A 1 121 ? 19.339 6.572 -17.803 1.00 93.38 121 LEU A O 1
ATOM 924 N N . ARG A 1 122 ? 19.141 5.630 -15.777 1.00 93.75 122 ARG A N 1
ATOM 925 C CA . ARG A 1 122 ? 20.552 5.831 -15.405 1.00 93.75 122 ARG A CA 1
ATOM 926 C C . ARG A 1 122 ? 21.495 5.064 -16.327 1.00 93.75 122 ARG A C 1
ATOM 928 O O . ARG A 1 122 ? 22.465 5.641 -16.804 1.00 93.75 122 ARG A O 1
ATOM 935 N N . THR A 1 123 ? 21.200 3.797 -16.602 1.00 93.62 123 THR A N 1
ATOM 936 C CA . THR A 1 123 ? 22.033 2.932 -17.452 1.00 93.62 123 THR A CA 1
ATOM 937 C C . THR A 1 123 ? 22.262 3.499 -18.864 1.00 93.62 123 THR A C 1
ATOM 939 O O . THR A 1 123 ? 23.426 3.681 -19.235 1.00 93.62 123 THR A O 1
ATOM 942 N N . PRO A 1 124 ? 21.220 3.838 -19.656 1.00 92.75 124 PRO A N 1
ATOM 943 C CA . PRO A 1 124 ? 21.419 4.422 -20.981 1.00 92.75 124 PRO A CA 1
ATOM 944 C C . PRO A 1 124 ? 22.079 5.802 -20.911 1.00 92.75 124 PRO A C 1
ATOM 946 O O . PRO A 1 124 ? 22.926 6.106 -21.747 1.00 92.75 124 PRO A O 1
ATOM 949 N N . LEU A 1 125 ? 21.785 6.615 -19.889 1.00 95.19 125 LEU A N 1
ATOM 950 C CA . LEU A 1 125 ? 22.443 7.909 -19.706 1.00 95.19 125 LEU A CA 1
ATOM 951 C C . LEU A 1 125 ? 23.955 7.760 -19.473 1.00 95.19 125 LEU A C 1
ATOM 953 O O . LEU A 1 125 ? 24.747 8.480 -20.079 1.00 95.19 125 LEU A O 1
ATOM 957 N N . THR A 1 126 ? 24.372 6.807 -18.638 1.00 94.94 126 THR A N 1
ATOM 958 C CA . THR A 1 126 ? 25.792 6.503 -18.422 1.00 94.94 126 THR A CA 1
ATOM 959 C C . THR A 1 126 ? 26.462 6.017 -19.709 1.00 94.94 126 THR A C 1
ATOM 961 O O . THR A 1 126 ? 27.572 6.454 -20.014 1.00 94.94 126 THR A O 1
ATOM 964 N N . ALA A 1 127 ? 25.789 5.180 -20.505 1.00 93.25 127 ALA A N 1
ATOM 965 C CA . ALA A 1 127 ? 26.306 4.742 -21.801 1.00 93.25 127 ALA A CA 1
ATOM 966 C C . ALA A 1 127 ? 26.476 5.917 -22.783 1.00 93.25 127 ALA A C 1
ATOM 968 O O . ALA A 1 127 ? 27.526 6.041 -23.415 1.00 93.25 127 ALA A O 1
ATOM 969 N N . LEU A 1 128 ? 25.489 6.818 -22.863 1.00 95.12 128 LEU A N 1
ATOM 970 C CA . LEU A 1 128 ? 25.561 8.034 -23.679 1.00 95.12 128 LEU A CA 1
ATOM 971 C C . LEU A 1 128 ? 26.764 8.901 -23.304 1.00 95.12 128 LEU A C 1
ATOM 973 O O . LEU A 1 128 ? 27.498 9.332 -24.191 1.00 95.12 128 LEU A O 1
ATOM 977 N N . LEU A 1 129 ? 26.990 9.125 -22.007 1.00 95.25 129 LEU A N 1
ATOM 978 C CA . LEU A 1 129 ? 28.144 9.884 -21.525 1.00 95.25 129 LEU A CA 1
ATOM 979 C C . LEU A 1 129 ? 29.466 9.229 -21.952 1.00 95.25 129 LEU A C 1
ATOM 981 O O . LEU A 1 129 ? 30.323 9.917 -22.503 1.00 95.25 129 LEU A O 1
ATOM 985 N N . GLY A 1 130 ? 29.598 7.907 -21.813 1.00 94.12 130 GLY A N 1
ATOM 986 C CA . GLY A 1 130 ? 30.797 7.177 -22.246 1.00 94.12 130 GLY A CA 1
ATOM 987 C C . GLY A 1 130 ? 31.042 7.235 -23.761 1.00 94.12 130 GLY A C 1
ATOM 988 O O . GLY A 1 130 ? 32.184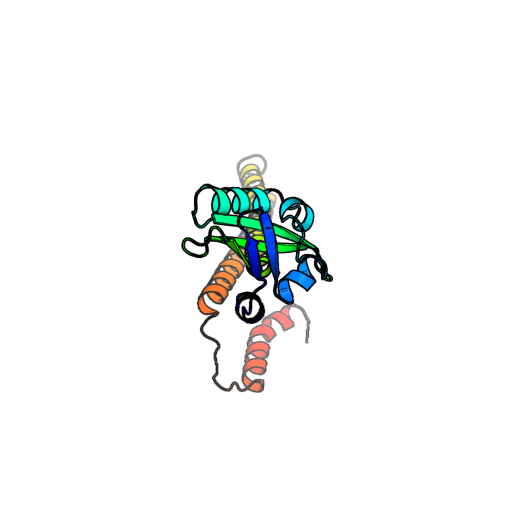 7.386 -24.211 1.00 94.12 130 GLY A O 1
ATOM 989 N N . PHE A 1 131 ? 29.986 7.178 -24.579 1.00 93.50 131 PHE A N 1
ATOM 990 C CA . PHE A 1 131 ? 30.118 7.365 -26.029 1.00 93.50 131 PHE A CA 1
ATOM 991 C C . PHE A 1 131 ? 30.543 8.791 -26.378 1.00 93.50 131 PHE A C 1
ATOM 993 O O . PHE A 1 131 ? 31.438 8.968 -27.204 1.00 93.50 131 PHE A O 1
ATOM 1000 N N . ILE A 1 132 ? 29.978 9.803 -25.715 1.00 93.81 132 ILE A N 1
ATOM 1001 C CA . ILE A 1 132 ? 30.381 11.205 -25.891 1.00 93.81 132 ILE A CA 1
ATOM 1002 C C . ILE A 1 132 ? 31.859 11.393 -25.530 1.00 93.81 132 ILE A C 1
ATOM 1004 O O . ILE A 1 132 ? 32.592 12.036 -26.281 1.00 93.81 132 ILE A O 1
ATOM 1008 N N . GLU A 1 133 ? 32.326 10.820 -24.421 1.00 94.50 133 GLU A N 1
ATOM 1009 C CA . GLU A 1 133 ? 33.739 10.860 -24.023 1.00 94.50 133 GLU A CA 1
ATOM 1010 C C . GLU A 1 133 ? 34.644 10.213 -25.076 1.00 94.50 133 GLU A C 1
ATOM 1012 O O . GLU A 1 133 ? 35.649 10.803 -25.481 1.00 94.50 133 GLU A O 1
ATOM 1017 N N . THR A 1 134 ? 34.251 9.048 -25.593 1.00 91.00 134 THR A N 1
ATOM 1018 C CA . THR A 1 134 ? 35.009 8.327 -26.627 1.00 91.00 134 THR A CA 1
ATOM 1019 C C . THR A 1 134 ? 35.096 9.130 -27.928 1.00 91.00 134 THR A C 1
ATOM 1021 O O . THR A 1 134 ? 36.170 9.246 -28.520 1.00 91.00 134 THR A O 1
ATOM 1024 N N . LEU A 1 135 ? 33.984 9.740 -28.347 1.00 91.94 135 LEU A N 1
ATOM 1025 C CA . LEU A 1 135 ? 33.902 10.596 -29.534 1.00 91.94 135 LEU A CA 1
ATOM 1026 C C . LEU A 1 135 ? 34.714 11.887 -29.401 1.00 91.94 135 LEU A C 1
ATOM 1028 O O . LEU A 1 135 ? 35.211 12.408 -30.396 1.00 91.94 135 LEU A O 1
ATOM 1032 N N . ARG A 1 136 ? 34.855 12.418 -28.183 1.00 90.88 136 ARG A N 1
ATOM 1033 C CA . ARG A 1 136 ? 35.699 13.590 -27.909 1.00 90.88 136 ARG A CA 1
ATOM 1034 C C . ARG A 1 136 ? 37.185 13.241 -27.818 1.00 90.88 136 ARG A C 1
ATOM 1036 O O . ARG A 1 136 ? 38.012 14.126 -28.035 1.00 90.88 136 ARG A O 1
ATOM 1043 N N . GLY A 1 137 ? 37.506 11.997 -27.471 1.00 90.25 137 GLY A N 1
ATOM 1044 C CA . GLY A 1 137 ? 38.862 11.496 -27.283 1.00 90.25 137 GLY A CA 1
ATOM 1045 C C . GLY A 1 137 ? 39.345 10.641 -28.450 1.00 90.25 137 GLY A C 1
ATOM 1046 O O . GLY A 1 137 ? 39.628 11.140 -29.537 1.00 90.25 137 GLY A O 1
ATOM 1047 N N . THR A 1 138 ? 39.484 9.341 -28.197 1.00 84.19 138 THR A N 1
ATOM 1048 C CA . THR A 1 138 ? 40.201 8.392 -29.062 1.00 84.19 138 THR A CA 1
ATOM 1049 C C . THR A 1 138 ? 39.555 8.166 -30.427 1.00 84.19 138 THR A C 1
ATOM 1051 O O . THR A 1 138 ? 40.264 7.835 -31.371 1.00 84.19 138 THR A O 1
ATOM 1054 N N . ALA A 1 139 ? 38.242 8.367 -30.557 1.00 84.94 139 ALA A N 1
ATOM 1055 C CA . ALA A 1 139 ? 37.506 8.161 -31.805 1.00 84.94 139 ALA A CA 1
ATOM 1056 C C . ALA A 1 139 ? 37.205 9.462 -32.569 1.00 84.94 139 ALA A C 1
ATOM 1058 O O . ALA A 1 139 ? 36.418 9.446 -33.515 1.00 84.94 139 ALA A O 1
ATOM 1059 N N . ARG A 1 140 ? 37.798 10.595 -32.171 1.00 84.38 140 ARG A N 1
ATOM 1060 C CA . ARG A 1 140 ? 37.482 11.918 -32.733 1.00 84.38 140 ARG A CA 1
ATOM 1061 C C . ARG A 1 140 ? 37.605 11.968 -34.259 1.00 84.38 140 ARG A C 1
ATOM 1063 O O . ARG A 1 140 ? 36.690 12.444 -34.937 1.00 84.38 140 ARG A O 1
ATOM 1070 N N . ASP A 1 141 ? 38.710 11.445 -34.780 1.00 90.50 141 ASP A N 1
ATOM 1071 C CA . ASP A 1 141 ? 39.059 11.533 -36.202 1.00 90.50 141 ASP A CA 1
ATOM 1072 C C . ASP A 1 141 ? 38.684 10.267 -37.000 1.00 90.50 141 ASP A C 1
ATOM 1074 O O . ASP A 1 141 ? 38.818 10.244 -38.222 1.00 90.50 141 ASP A O 1
ATOM 1078 N N . ASP A 1 142 ? 38.132 9.237 -36.344 1.00 93.44 142 ASP A N 1
ATOM 1079 C CA . ASP A 1 142 ? 37.643 8.020 -37.000 1.00 93.44 142 ASP A CA 1
ATOM 1080 C C . ASP A 1 142 ? 36.165 8.176 -37.389 1.00 93.44 142 ASP A C 1
ATOM 1082 O O . ASP A 1 142 ? 35.250 8.072 -36.569 1.00 93.44 142 ASP A O 1
ATOM 1086 N N . ALA A 1 143 ? 35.925 8.440 -38.674 1.00 91.62 143 ALA A N 1
ATOM 1087 C CA . ALA A 1 143 ? 34.581 8.663 -39.194 1.00 91.62 143 ALA A CA 1
ATOM 1088 C C . ALA A 1 143 ? 33.660 7.438 -39.066 1.00 91.62 143 ALA A C 1
ATOM 1090 O O . ALA A 1 143 ? 32.471 7.609 -38.796 1.00 91.62 143 ALA A O 1
ATOM 1091 N N . ALA A 1 144 ? 34.189 6.223 -39.226 1.00 91.19 144 ALA A N 1
ATOM 1092 C CA . ALA A 1 144 ? 33.390 5.002 -39.176 1.00 91.19 144 ALA A CA 1
ATOM 1093 C C . ALA A 1 144 ? 32.963 4.680 -37.737 1.00 91.19 144 ALA A C 1
ATOM 1095 O O . ALA A 1 144 ? 31.805 4.340 -37.481 1.00 91.19 144 ALA A O 1
ATOM 1096 N N . VAL A 1 145 ? 33.878 4.842 -36.778 1.00 89.31 145 VAL A N 1
ATOM 1097 C CA . VAL A 1 145 ? 33.572 4.683 -35.349 1.00 89.31 145 VAL A CA 1
ATOM 1098 C C . VAL A 1 145 ? 32.617 5.776 -34.876 1.00 89.31 145 VAL A C 1
ATOM 1100 O O . VAL A 1 145 ? 31.689 5.487 -34.113 1.00 89.31 145 VAL A O 1
ATOM 1103 N N . ARG A 1 146 ? 32.786 7.010 -35.367 1.00 91.12 146 ARG A N 1
ATOM 1104 C CA . ARG A 1 146 ? 31.897 8.124 -35.035 1.00 91.12 146 ARG A CA 1
ATOM 1105 C C 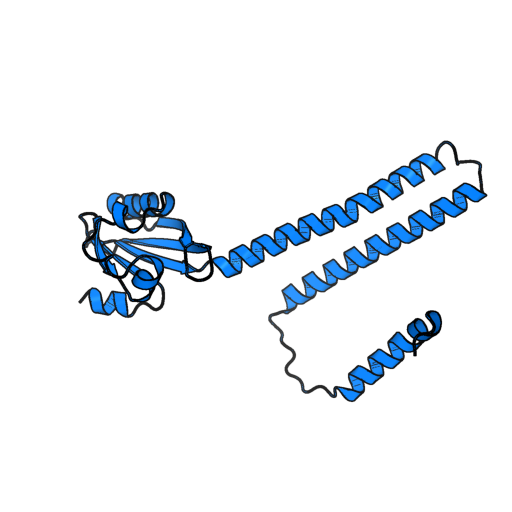. ARG A 1 146 ? 30.456 7.864 -35.450 1.00 91.12 146 ARG A C 1
ATOM 1107 O O . ARG A 1 146 ? 29.563 7.994 -34.616 1.00 91.12 146 ARG A O 1
ATOM 1114 N N . GLU A 1 147 ? 30.244 7.448 -36.694 1.00 93.00 147 GLU A N 1
ATOM 1115 C CA . GLU A 1 147 ? 28.911 7.120 -37.209 1.00 93.00 147 GLU A CA 1
ATOM 1116 C C . GLU A 1 147 ? 28.253 6.006 -36.383 1.00 93.00 147 GLU A C 1
ATOM 1118 O O . GLU A 1 147 ? 27.098 6.112 -35.965 1.00 93.00 147 GLU A O 1
ATOM 1123 N N . ARG A 1 148 ? 29.020 4.961 -36.039 1.00 91.38 148 ARG A N 1
ATOM 1124 C CA . ARG A 1 148 ? 28.523 3.854 -35.215 1.00 91.38 148 ARG A CA 1
ATOM 1125 C C . ARG A 1 148 ? 28.062 4.318 -33.833 1.00 91.38 148 ARG A C 1
ATOM 1127 O O . ARG A 1 148 ? 26.996 3.897 -33.381 1.00 91.38 148 ARG A O 1
ATOM 1134 N N . PHE A 1 149 ? 28.854 5.141 -33.144 1.00 91.69 149 PHE A N 1
ATOM 1135 C CA . PHE A 1 149 ? 28.496 5.628 -31.810 1.00 91.69 149 PHE A CA 1
ATOM 1136 C C . PHE A 1 149 ? 27.331 6.610 -31.841 1.00 91.69 149 PHE A C 1
ATOM 1138 O O . PHE A 1 149 ? 26.446 6.478 -31.000 1.00 91.69 149 PHE A O 1
ATOM 1145 N N . LEU A 1 150 ? 27.260 7.508 -32.826 1.00 93.50 150 LEU A N 1
ATOM 1146 C CA . LEU A 1 150 ? 26.097 8.382 -33.007 1.00 93.50 150 LEU A CA 1
ATOM 1147 C C . LEU A 1 150 ? 24.809 7.568 -33.191 1.00 93.50 150 LEU A C 1
ATOM 1149 O O . LEU A 1 150 ? 23.815 7.848 -32.523 1.00 93.50 150 LEU A O 1
ATOM 1153 N N . GLY A 1 151 ? 24.845 6.497 -33.990 1.00 93.31 151 GLY A N 1
ATOM 1154 C CA . GLY A 1 151 ? 23.697 5.603 -34.155 1.00 93.31 151 GLY A CA 1
ATOM 1155 C C . GLY A 1 151 ? 23.306 4.852 -32.874 1.00 93.31 151 GLY A C 1
ATOM 1156 O O . GLY A 1 151 ? 22.120 4.652 -32.613 1.00 93.31 151 GLY A O 1
ATOM 1157 N N . ILE A 1 152 ? 24.272 4.432 -32.046 1.00 92.69 152 ILE A N 1
ATOM 1158 C CA . ILE A 1 152 ? 23.970 3.828 -30.733 1.00 92.69 152 ILE A CA 1
ATOM 1159 C C . ILE A 1 152 ? 23.337 4.871 -29.807 1.00 92.69 152 ILE A C 1
ATOM 1161 O O . ILE A 1 152 ? 22.312 4.596 -29.185 1.00 92.69 152 ILE A O 1
ATOM 1165 N N . MET A 1 153 ? 23.909 6.073 -29.755 1.00 95.31 153 MET A N 1
ATOM 1166 C CA . MET A 1 153 ? 23.404 7.159 -28.924 1.00 95.31 153 MET A CA 1
ATOM 1167 C C . MET A 1 153 ? 21.972 7.551 -29.297 1.00 95.31 153 MET A C 1
ATOM 1169 O O . MET A 1 153 ? 21.130 7.723 -28.420 1.00 95.31 153 MET A O 1
ATOM 1173 N N . GLU A 1 154 ? 21.668 7.642 -30.591 1.00 95.19 154 GLU A N 1
ATOM 1174 C CA . GLU A 1 154 ? 20.319 7.933 -31.076 1.00 95.19 154 GLU A CA 1
ATOM 1175 C C . GLU A 1 154 ? 19.307 6.869 -30.623 1.00 95.19 154 GLU A C 1
ATOM 1177 O O . GLU A 1 154 ? 18.209 7.208 -30.173 1.00 95.19 154 GLU A O 1
ATOM 1182 N N . ARG A 1 155 ? 19.671 5.581 -30.690 1.00 92.81 155 ARG A N 1
ATOM 1183 C CA . ARG A 1 155 ? 18.801 4.489 -30.225 1.00 92.81 155 ARG A CA 1
ATOM 1184 C C . ARG A 1 155 ? 18.528 4.569 -28.725 1.00 92.81 155 ARG A C 1
ATOM 1186 O O . ARG A 1 155 ? 17.367 4.444 -28.331 1.00 92.81 155 ARG A O 1
ATOM 1193 N N . GLU A 1 156 ? 19.549 4.821 -27.909 1.00 93.56 156 GLU A N 1
ATOM 1194 C CA . GLU A 1 156 ? 19.372 4.957 -26.457 1.00 93.56 156 GLU A CA 1
ATOM 1195 C C . GLU A 1 156 ? 18.548 6.195 -26.092 1.00 93.56 156 GLU A C 1
ATOM 1197 O O . GLU A 1 156 ? 17.624 6.106 -25.282 1.00 93.56 156 GLU A O 1
ATOM 1202 N N . ALA A 1 157 ? 18.786 7.329 -26.755 1.00 94.06 157 ALA A N 1
ATOM 1203 C CA . ALA A 1 157 ? 17.993 8.538 -26.558 1.00 94.06 157 ALA A CA 1
ATOM 1204 C C . ALA A 1 157 ? 16.513 8.319 -26.926 1.00 94.06 157 ALA A C 1
ATOM 1206 O O . ALA A 1 157 ? 15.620 8.697 -26.165 1.00 94.06 157 ALA A O 1
ATOM 1207 N N . ARG A 1 158 ? 16.225 7.643 -28.049 1.00 92.75 158 ARG A N 1
ATOM 1208 C CA . ARG A 1 158 ? 14.850 7.273 -28.433 1.00 92.75 158 ARG A CA 1
ATOM 1209 C C . ARG A 1 158 ? 14.207 6.310 -27.436 1.00 92.75 158 ARG A C 1
ATOM 1211 O O . ARG A 1 158 ? 13.021 6.452 -27.141 1.00 92.75 158 ARG A O 1
ATOM 1218 N N . ARG A 1 159 ? 14.959 5.339 -26.906 1.00 91.25 159 ARG A N 1
ATOM 1219 C CA . ARG A 1 159 ? 14.478 4.419 -25.864 1.00 91.25 159 ARG A CA 1
ATOM 1220 C C . ARG A 1 159 ? 14.094 5.178 -24.595 1.00 91.25 159 ARG A C 1
ATOM 1222 O O . ARG A 1 159 ? 12.978 4.995 -24.120 1.00 91.25 159 ARG A O 1
ATOM 1229 N N . MET A 1 160 ? 14.961 6.061 -24.100 1.00 94.94 160 MET A N 1
ATOM 1230 C CA . MET A 1 160 ? 14.662 6.909 -22.941 1.00 94.94 160 MET A CA 1
ATOM 1231 C C . MET A 1 160 ? 13.437 7.795 -23.184 1.00 94.94 160 MET A C 1
ATOM 1233 O O . MET A 1 160 ? 12.582 7.901 -22.312 1.00 94.94 160 MET A O 1
ATOM 1237 N N . ASN A 1 161 ? 13.308 8.383 -24.377 1.00 91.38 161 ASN A N 1
ATOM 1238 C CA . ASN A 1 161 ? 12.159 9.223 -24.713 1.00 91.38 161 ASN A CA 1
ATOM 1239 C C . ASN A 1 161 ? 10.832 8.444 -24.700 1.00 91.38 161 ASN A C 1
ATOM 1241 O O . ASN A 1 161 ? 9.828 8.966 -24.225 1.00 91.38 161 ASN A O 1
ATOM 1245 N N . ARG A 1 162 ? 10.823 7.187 -25.173 1.00 90.25 162 ARG A N 1
ATOM 1246 C CA . ARG A 1 162 ? 9.646 6.306 -25.063 1.00 90.25 162 ARG A CA 1
ATOM 1247 C C . ARG A 1 162 ? 9.295 6.010 -23.607 1.00 90.25 162 ARG A C 1
ATOM 1249 O O . ARG A 1 162 ? 8.156 6.233 -23.229 1.00 90.25 162 ARG A O 1
ATOM 1256 N N . LEU A 1 163 ? 10.282 5.640 -22.785 1.00 89.12 163 LEU A N 1
ATOM 1257 C CA . LEU A 1 163 ? 10.071 5.402 -21.351 1.00 89.12 163 LEU A CA 1
ATOM 1258 C C . LEU A 1 163 ? 9.472 6.630 -20.649 1.00 89.12 163 LEU A C 1
ATOM 1260 O O . LEU A 1 163 ? 8.523 6.502 -19.884 1.00 89.12 163 LEU A O 1
ATOM 1264 N N . VAL A 1 164 ? 9.979 7.832 -20.938 1.00 90.06 164 VAL A N 1
ATOM 1265 C CA . VAL A 1 164 ? 9.410 9.088 -20.419 1.00 90.06 164 VAL A CA 1
ATOM 1266 C C . VAL A 1 164 ? 7.976 9.309 -20.911 1.00 90.06 164 VAL A C 1
ATOM 1268 O O . VAL A 1 164 ? 7.121 9.720 -20.129 1.00 90.06 164 VAL A O 1
ATOM 1271 N N . GLY A 1 165 ? 7.688 9.017 -22.179 1.00 88.38 165 GLY A N 1
ATOM 1272 C CA . GLY A 1 165 ? 6.333 9.088 -22.729 1.00 88.38 165 GLY A CA 1
ATOM 1273 C C . GLY A 1 165 ? 5.353 8.140 -22.031 1.00 88.38 165 GLY A C 1
ATOM 1274 O O . GLY A 1 165 ? 4.250 8.557 -21.667 1.00 88.38 165 GLY A O 1
ATOM 1275 N N . ASP A 1 166 ? 5.770 6.900 -21.784 1.00 86.31 166 ASP A N 1
ATOM 1276 C CA . ASP A 1 166 ? 4.968 5.890 -21.085 1.00 86.31 166 ASP A CA 1
ATOM 1277 C C . ASP A 1 166 ? 4.671 6.330 -19.641 1.00 86.31 166 ASP A C 1
ATOM 1279 O O . ASP A 1 166 ? 3.540 6.220 -19.169 1.00 86.31 166 ASP A O 1
ATOM 1283 N N . LEU A 1 167 ? 5.655 6.935 -18.967 1.00 86.31 167 LEU A N 1
ATOM 1284 C CA . LEU A 1 167 ? 5.513 7.485 -17.615 1.00 86.31 167 LEU A CA 1
ATOM 1285 C C . LEU A 1 167 ? 4.496 8.623 -17.533 1.00 86.31 167 LEU A C 1
ATOM 1287 O O . LEU A 1 167 ? 3.654 8.652 -16.633 1.00 86.31 167 LEU A O 1
ATOM 1291 N N . LEU A 1 168 ? 4.577 9.572 -18.466 1.00 85.12 168 LEU A N 1
ATOM 1292 C CA . LEU A 1 168 ? 3.638 10.691 -18.538 1.00 85.12 168 LEU A CA 1
ATOM 1293 C C . LEU A 1 168 ? 2.221 10.210 -18.863 1.00 85.12 168 LEU A C 1
ATOM 1295 O O . LEU A 1 168 ? 1.254 10.745 -18.323 1.00 85.12 168 LEU A O 1
ATOM 1299 N N . SER A 1 169 ? 2.104 9.184 -19.707 1.00 82.19 169 SER A N 1
ATOM 1300 C CA . SER A 1 169 ? 0.820 8.574 -20.054 1.00 82.19 169 SER A CA 1
ATOM 1301 C C . SER A 1 169 ? 0.186 7.883 -18.848 1.00 82.19 169 SER A C 1
ATOM 1303 O O . SER A 1 169 ? -0.989 8.113 -18.574 1.00 82.19 169 SER A O 1
ATOM 1305 N N . LEU A 1 170 ? 0.961 7.113 -18.078 1.00 80.62 170 LEU A N 1
ATOM 1306 C CA . LEU A 1 170 ? 0.479 6.473 -16.851 1.00 80.62 170 LEU A CA 1
ATOM 1307 C C . LEU A 1 170 ? 0.025 7.504 -15.806 1.00 80.62 170 LEU A C 1
ATOM 1309 O O . LEU A 1 170 ? -1.081 7.399 -15.287 1.00 80.62 170 LEU A O 1
ATOM 1313 N N . SER A 1 171 ? 0.833 8.541 -15.562 1.00 78.19 171 SER A N 1
ATOM 1314 C CA . SER A 1 171 ? 0.495 9.636 -14.637 1.00 78.19 171 SER A CA 1
ATOM 1315 C C . SER A 1 171 ? -0.830 10.319 -14.998 1.00 78.19 171 SER A C 1
ATOM 1317 O O . SER A 1 171 ? -1.631 10.669 -14.131 1.00 78.19 171 SER A O 1
ATOM 1319 N N . ARG A 1 172 ? -1.099 10.474 -16.299 1.00 78.62 172 ARG A N 1
ATOM 1320 C CA . ARG A 1 172 ? -2.363 11.029 -16.786 1.00 78.62 172 ARG A CA 1
ATOM 1321 C C . ARG A 1 172 ? -3.548 10.104 -16.507 1.00 78.62 172 ARG A C 1
ATOM 1323 O O . ARG A 1 172 ? -4.586 10.593 -16.079 1.00 78.62 172 ARG A O 1
ATOM 1330 N N . VAL A 1 173 ? -3.386 8.797 -16.712 1.00 77.12 173 VAL A N 1
ATOM 1331 C CA . VAL A 1 173 ? -4.425 7.799 -16.413 1.00 77.12 173 VAL A CA 1
ATOM 1332 C C . VAL A 1 173 ? -4.752 7.774 -14.918 1.00 77.12 173 VAL A C 1
ATOM 1334 O O . VAL A 1 173 ? -5.927 7.815 -14.573 1.00 77.12 173 VAL A O 1
ATOM 1337 N N . GLU A 1 174 ? -3.752 7.797 -14.031 1.00 73.12 174 GLU A N 1
ATOM 1338 C CA . GLU A 1 174 ? -3.972 7.872 -12.574 1.00 73.12 174 GLU A CA 1
ATOM 1339 C C . GLU A 1 174 ? -4.695 9.168 -12.158 1.00 73.12 174 GLU A C 1
ATOM 1341 O O . GLU A 1 174 ? -5.541 9.168 -11.265 1.00 73.12 174 GLU A O 1
ATOM 1346 N N . ALA A 1 175 ? -4.404 10.295 -12.817 1.00 71.25 175 ALA A N 1
ATOM 1347 C CA . ALA A 1 175 ? -5.089 11.561 -12.553 1.00 71.25 175 ALA A CA 1
ATOM 1348 C C . ALA A 1 175 ? -6.540 11.582 -13.079 1.00 71.25 175 ALA A C 1
ATOM 1350 O O . ALA A 1 175 ? -7.413 12.207 -12.469 1.00 71.25 175 ALA A O 1
ATOM 1351 N N . GLU A 1 176 ? -6.802 10.913 -14.204 1.00 66.06 176 GLU A N 1
ATOM 1352 C CA . GLU A 1 176 ? -8.111 10.828 -14.868 1.00 66.06 176 GLU A CA 1
ATOM 1353 C C . GLU A 1 176 ? -8.957 9.627 -14.392 1.00 66.06 176 GLU A C 1
ATOM 1355 O O . GLU A 1 176 ? -10.111 9.507 -14.794 1.00 66.06 176 GLU A O 1
ATOM 1360 N N . GLU A 1 177 ? -8.455 8.783 -13.481 1.00 58.56 177 GLU A N 1
ATOM 1361 C CA . GLU A 1 177 ? -9.079 7.529 -13.005 1.00 58.56 177 GLU A CA 1
ATOM 1362 C C . GLU A 1 177 ? -10.506 7.707 -12.432 1.00 58.56 177 GLU A C 1
ATOM 1364 O O . GLU A 1 177 ? -11.294 6.765 -12.342 1.00 58.56 177 GLU A O 1
ATOM 1369 N N . ARG A 1 178 ? -10.891 8.946 -12.099 1.00 54.78 178 ARG A N 1
ATOM 1370 C CA . ARG A 1 178 ? -12.246 9.318 -11.647 1.00 54.78 178 ARG A CA 1
ATOM 1371 C C . ARG A 1 178 ? -13.255 9.554 -12.779 1.00 54.78 178 ARG A C 1
ATOM 1373 O O . ARG A 1 178 ? -14.421 9.818 -12.492 1.00 54.78 178 ARG A O 1
ATOM 1380 N N . LEU A 1 179 ? -12.839 9.473 -14.040 1.00 61.28 179 LEU A N 1
ATOM 1381 C CA . LEU A 1 179 ? -13.667 9.678 -15.229 1.00 61.28 179 LEU A CA 1
ATOM 1382 C C . LEU A 1 179 ? -13.761 8.369 -16.020 1.00 61.28 179 LEU A C 1
ATOM 1384 O O . LEU A 1 179 ? -13.190 8.246 -17.098 1.00 61.28 179 LEU A O 1
ATOM 1388 N N . GLN A 1 180 ? -14.477 7.370 -15.493 1.00 61.59 180 GLN A N 1
ATOM 1389 C CA . GLN A 1 180 ? -14.781 6.169 -16.278 1.00 61.59 180 GLN A CA 1
ATOM 1390 C C . GLN A 1 180 ? -15.668 6.550 -17.477 1.00 61.59 180 GLN A C 1
ATOM 1392 O O . GLN A 1 180 ? -16.787 7.031 -17.266 1.00 61.59 180 GLN A O 1
ATOM 1397 N N . PRO A 1 181 ? -15.220 6.337 -18.729 1.00 69.06 181 PRO A N 1
ATOM 1398 C CA . PRO A 1 181 ? -16.070 6.547 -19.892 1.00 69.06 181 PRO A CA 1
ATOM 1399 C C . PRO A 1 181 ? -17.227 5.545 -19.842 1.00 69.06 181 PRO A C 1
ATOM 1401 O O . PRO A 1 181 ? -17.005 4.338 -19.774 1.00 69.06 181 PRO A O 1
ATOM 1404 N N . THR A 1 182 ? -18.463 6.040 -19.852 1.00 78.19 182 THR A N 1
ATOM 1405 C CA . THR A 1 182 ? -19.681 5.206 -19.796 1.00 78.19 182 THR A CA 1
ATOM 1406 C C . THR A 1 182 ? -20.388 5.095 -21.145 1.00 78.19 182 THR A C 1
ATOM 1408 O O . THR A 1 182 ? -21.393 4.393 -21.262 1.00 78.19 182 THR A O 1
ATOM 1411 N N . ASP A 1 183 ? -19.854 5.748 -22.178 1.00 85.50 183 ASP A N 1
ATOM 1412 C CA . ASP A 1 183 ? -20.454 5.752 -23.505 1.00 85.50 183 ASP A CA 1
ATOM 1413 C C . ASP A 1 183 ? -20.344 4.373 -24.181 1.00 85.50 183 ASP A C 1
ATOM 1415 O O . ASP A 1 183 ? -19.293 3.726 -24.128 1.00 85.50 183 ASP A O 1
ATOM 1419 N N . PRO A 1 184 ? -21.404 3.900 -24.860 1.00 85.25 184 PRO A N 1
ATOM 1420 C CA . PRO A 1 184 ? -21.360 2.650 -25.605 1.00 85.25 184 PRO A CA 1
ATOM 1421 C C . PRO A 1 184 ? -20.370 2.735 -26.777 1.00 85.25 184 PRO A C 1
ATOM 1423 O O . PRO A 1 184 ? -20.445 3.635 -27.613 1.00 85.25 184 PRO A O 1
ATOM 1426 N N . VAL A 1 185 ? -19.470 1.751 -26.881 1.00 89.31 185 VAL A N 1
ATOM 1427 C CA . VAL A 1 185 ? -18.419 1.696 -27.912 1.00 89.31 185 VAL A CA 1
ATOM 1428 C C . VAL A 1 185 ? -18.666 0.558 -28.906 1.00 89.31 185 VAL A C 1
ATOM 1430 O O . VAL A 1 185 ? -18.939 -0.582 -28.534 1.00 89.31 185 VAL A O 1
ATOM 1433 N N . GLN A 1 186 ? -18.501 0.847 -30.200 1.00 93.50 186 GLN A N 1
ATOM 1434 C CA . GLN A 1 186 ? -18.510 -0.156 -31.270 1.00 93.50 186 GLN A CA 1
ATOM 1435 C C . GLN A 1 186 ? -17.146 -0.852 -31.362 1.00 93.50 186 GLN A C 1
ATOM 1437 O O . GLN A 1 186 ? -16.277 -0.444 -32.137 1.00 93.50 186 GLN A O 1
ATOM 1442 N N . LEU A 1 187 ? -16.964 -1.930 -30.592 1.00 90.88 187 LEU A N 1
ATOM 1443 C CA . LEU A 1 187 ? -15.729 -2.731 -30.577 1.00 90.88 187 LEU A CA 1
ATOM 1444 C C . LEU A 1 187 ? -15.189 -3.076 -31.981 1.00 90.88 187 LEU A C 1
ATOM 1446 O O . LEU A 1 187 ? -13.992 -2.883 -32.204 1.00 90.88 187 LEU A O 1
ATOM 1450 N N . PRO A 1 188 ? -16.011 -3.491 -32.971 1.00 94.44 188 PRO A N 1
ATOM 1451 C CA . PRO A 1 188 ? -15.498 -3.801 -34.305 1.00 94.44 188 PRO A CA 1
ATOM 1452 C C . PRO A 1 188 ? -14.874 -2.603 -35.028 1.00 94.44 188 PRO A C 1
ATOM 1454 O O . PRO A 1 188 ? -14.011 -2.795 -35.879 1.00 94.44 188 PRO A O 1
ATOM 1457 N N . ALA A 1 189 ? -15.313 -1.374 -34.741 1.00 90.88 189 ALA A N 1
ATOM 1458 C CA . ALA A 1 189 ? -14.741 -0.167 -35.334 1.00 90.88 189 ALA A CA 1
ATOM 1459 C C . ALA A 1 189 ? -13.375 0.156 -34.716 1.00 90.88 189 ALA A C 1
ATOM 1461 O O . ALA A 1 189 ? -12.425 0.446 -35.443 1.00 90.88 189 ALA A O 1
ATOM 1462 N N . VAL A 1 190 ? -13.261 0.020 -33.393 1.00 91.62 190 VAL A N 1
ATOM 1463 C CA . VAL A 1 190 ? -12.003 0.219 -32.659 1.00 91.62 190 VAL A CA 1
ATOM 1464 C C . VAL A 1 190 ? -10.950 -0.788 -33.111 1.00 91.62 190 VAL A C 1
ATOM 1466 O O . VAL A 1 190 ? -9.856 -0.392 -33.501 1.00 91.62 190 VAL A O 1
ATOM 1469 N N . VAL A 1 191 ? -11.297 -2.078 -33.154 1.00 93.56 191 VAL A N 1
ATOM 1470 C CA . VAL A 1 191 ? -10.379 -3.138 -33.602 1.00 93.56 191 VAL A CA 1
ATOM 1471 C C . VAL A 1 191 ? -9.871 -2.858 -35.017 1.00 93.56 191 VAL A C 1
ATOM 1473 O O . VAL A 1 191 ? -8.672 -2.924 -35.266 1.00 93.56 191 VAL A O 1
ATOM 1476 N N . ARG A 1 192 ? -10.757 -2.468 -35.941 1.00 94.25 192 ARG A N 1
ATOM 1477 C CA . ARG A 1 192 ? -10.375 -2.141 -37.325 1.00 94.25 192 ARG A CA 1
ATOM 1478 C C . ARG A 1 192 ? -9.440 -0.935 -37.398 1.00 94.25 192 ARG A C 1
ATOM 1480 O O . ARG A 1 192 ? -8.501 -0.943 -38.186 1.00 94.25 192 ARG A O 1
ATOM 1487 N N . SER A 1 193 ? -9.679 0.080 -36.567 1.00 90.88 193 SER A N 1
ATOM 1488 C CA . SER A 1 193 ? -8.804 1.250 -36.462 1.00 90.88 193 SER A CA 1
ATOM 1489 C C . SER A 1 193 ? -7.399 0.863 -36.003 1.00 90.88 193 SER A C 1
ATOM 1491 O O . SER A 1 193 ? -6.421 1.339 -36.572 1.00 90.88 193 SER A O 1
ATOM 1493 N N . VAL A 1 194 ? -7.294 -0.016 -35.005 1.00 92.06 194 VAL A N 1
ATOM 1494 C CA . VAL A 1 194 ? -6.004 -0.498 -34.488 1.00 92.06 194 VAL A CA 1
ATOM 1495 C C . VAL A 1 194 ? -5.274 -1.341 -35.532 1.00 92.06 194 VAL A C 1
ATOM 1497 O O . VAL A 1 194 ? -4.095 -1.105 -35.782 1.00 92.06 194 VAL A O 1
ATOM 1500 N N . VAL A 1 195 ? -5.971 -2.267 -36.198 1.00 92.00 195 VAL A N 1
ATOM 1501 C CA . VAL A 1 195 ? -5.399 -3.091 -37.280 1.00 92.00 195 VAL A CA 1
ATOM 1502 C C . VAL A 1 195 ? -4.852 -2.215 -38.407 1.00 92.00 195 VAL A C 1
ATOM 1504 O O . VAL A 1 195 ? -3.727 -2.419 -38.851 1.00 92.00 195 VAL A O 1
ATOM 1507 N N . ASN A 1 196 ? -5.598 -1.191 -38.829 1.00 90.44 196 ASN A N 1
ATOM 1508 C CA . ASN A 1 196 ? -5.140 -0.270 -39.869 1.00 90.44 196 ASN A CA 1
ATOM 1509 C C . ASN A 1 196 ? -3.909 0.542 -39.438 1.00 90.44 196 ASN A C 1
ATOM 1511 O O . ASN A 1 196 ? -3.037 0.805 -40.261 1.00 90.44 196 ASN A O 1
ATOM 1515 N N . ALA A 1 197 ? -3.836 0.940 -38.165 1.00 86.69 197 ALA A N 1
ATOM 1516 C CA . ALA A 1 197 ? -2.705 1.696 -37.635 1.00 86.69 197 ALA A CA 1
ATOM 1517 C C . ALA A 1 197 ? -1.430 0.844 -37.506 1.00 86.69 197 ALA A C 1
ATOM 1519 O O . ALA A 1 197 ? -0.337 1.343 -37.759 1.00 86.69 197 ALA A O 1
ATOM 1520 N N . LEU A 1 198 ? -1.563 -0.432 -37.127 1.00 90.38 198 LEU A N 1
ATOM 1521 C CA . LEU A 1 198 ? -0.433 -1.343 -36.914 1.00 90.38 198 LEU A CA 1
ATOM 1522 C C . LEU A 1 198 ? -0.019 -2.123 -38.169 1.00 90.38 198 LEU A C 1
ATOM 1524 O O . LEU A 1 198 ? 1.107 -2.612 -38.224 1.00 90.38 198 LEU A O 1
ATOM 1528 N N . GLY A 1 199 ? -0.880 -2.213 -39.185 1.00 89.19 199 GLY A N 1
ATOM 1529 C CA . GLY A 1 199 ? -0.615 -2.936 -40.433 1.00 89.19 199 GLY A CA 1
ATOM 1530 C C . GLY A 1 199 ? 0.726 -2.602 -41.111 1.00 89.19 199 GLY A C 1
ATOM 1531 O O . GLY A 1 199 ? 1.433 -3.532 -41.492 1.00 89.19 199 GLY A O 1
ATOM 1532 N N . PRO A 1 200 ? 1.138 -1.321 -41.225 1.00 87.25 200 PRO A N 1
ATOM 1533 C CA . PRO A 1 200 ? 2.439 -0.968 -41.800 1.00 87.25 200 PRO A CA 1
ATOM 1534 C C . PRO A 1 200 ? 3.631 -1.542 -41.022 1.00 87.25 200 PRO A C 1
ATOM 1536 O O . PRO A 1 200 ? 4.586 -2.014 -41.629 1.00 87.25 200 PRO A O 1
ATOM 1539 N N . LEU A 1 201 ? 3.554 -1.544 -39.687 1.00 83.81 201 LEU A N 1
ATOM 1540 C CA . LEU A 1 201 ? 4.600 -2.081 -38.815 1.00 83.81 201 LEU A CA 1
ATOM 1541 C C . LEU A 1 201 ? 4.625 -3.616 -38.845 1.00 83.81 201 LEU A C 1
ATOM 1543 O O . LEU A 1 201 ? 5.691 -4.223 -38.822 1.00 83.81 201 LEU A O 1
ATOM 1547 N N . ALA A 1 202 ? 3.454 -4.251 -38.923 1.00 83.62 202 ALA A N 1
ATOM 1548 C CA . ALA A 1 202 ? 3.339 -5.701 -39.061 1.00 83.62 202 ALA A CA 1
ATOM 1549 C C . ALA A 1 202 ? 3.973 -6.191 -40.376 1.00 83.62 202 ALA A C 1
ATOM 1551 O O . ALA A 1 202 ? 4.747 -7.147 -40.367 1.00 83.62 202 ALA A O 1
ATOM 1552 N N . ALA A 1 203 ? 3.740 -5.468 -41.477 1.00 85.38 203 ALA A N 1
ATOM 1553 C CA . ALA A 1 203 ? 4.355 -5.748 -42.772 1.00 85.38 203 ALA A CA 1
ATOM 1554 C C . ALA A 1 203 ? 5.884 -5.557 -42.769 1.00 85.38 203 ALA A C 1
ATOM 1556 O O . ALA A 1 203 ? 6.593 -6.326 -43.409 1.00 85.38 203 ALA A O 1
ATOM 1557 N N . GLU A 1 204 ? 6.406 -4.572 -42.029 1.00 86.38 204 GLU A N 1
ATOM 1558 C CA . GLU A 1 204 ? 7.854 -4.360 -41.859 1.00 86.38 204 GLU A CA 1
ATOM 1559 C C . GLU A 1 204 ? 8.543 -5.529 -41.125 1.00 86.38 204 GLU A C 1
ATOM 1561 O O . GLU A 1 204 ? 9.725 -5.795 -41.342 1.00 86.38 204 GLU A O 1
ATOM 1566 N N . HIS A 1 205 ? 7.795 -6.261 -40.294 1.00 81.94 205 HIS A N 1
ATOM 1567 C CA . HIS A 1 205 ? 8.272 -7.403 -39.510 1.00 81.94 205 HIS A CA 1
ATOM 1568 C C . HIS A 1 205 ? 7.811 -8.775 -40.035 1.00 81.94 205 HIS A C 1
ATOM 1570 O O . HIS A 1 205 ? 8.045 -9.780 -39.364 1.00 81.94 205 HIS A O 1
ATOM 1576 N N . ASP A 1 206 ? 7.197 -8.827 -41.221 1.00 84.25 206 ASP A N 1
ATOM 1577 C CA . ASP A 1 206 ? 6.704 -10.053 -41.872 1.00 84.25 206 ASP A CA 1
ATOM 1578 C C . ASP A 1 206 ? 5.682 -10.842 -41.020 1.00 84.25 206 ASP A C 1
ATOM 1580 O O . ASP A 1 206 ? 5.598 -12.072 -41.056 1.00 84.25 206 ASP A O 1
ATOM 1584 N N . VAL A 1 207 ? 4.890 -10.116 -40.223 1.00 73.44 207 VAL A N 1
ATOM 1585 C CA . VAL A 1 207 ? 3.801 -10.656 -39.399 1.00 73.44 207 VAL A CA 1
ATOM 1586 C C . VAL A 1 207 ? 2.469 -10.364 -40.094 1.00 73.44 207 VAL A C 1
ATOM 1588 O O . VAL A 1 207 ? 2.180 -9.206 -40.401 1.00 73.44 207 VAL A O 1
ATOM 1591 N N . GLN A 1 208 ? 1.667 -11.408 -40.346 1.00 58.62 208 GLN A N 1
ATOM 1592 C CA . GLN A 1 208 ? 0.315 -11.304 -40.922 1.00 58.62 208 GLN A CA 1
ATOM 1593 C C . GLN A 1 208 ? -0.782 -11.320 -39.860 1.00 58.62 208 GLN A C 1
ATOM 1595 O O . GLN A 1 208 ? -0.668 -12.124 -38.907 1.00 58.62 208 GLN A O 1
#

Foldseek 3Di:
DVQVVQQPDPFWKFKAALVQFTQYTHPNVCQQFHVPRHRDRCCVGVVWPQVVVQQVCCLPVVDWGKGWDWTQHPVGTWIWIWIWHDDPPRSMIMITIDTCRVVVVVVVVVVVVVVVLVVLLVVLVVLLVVLVVCCVPDCVPPPVSNVVSVVSNVVSVVVNVVSVVVVVVVVVCVVCVVPDDPDDDDVVVVVVVVCVVCVVVCVVVVHD

Secondary structure (DSSP, 8-state):
-HHHHHHT-SS-EEEE-TTSBEEEE-HHHHHHT-TT-TTSBHHHHH--HHHHHHHHHHHHH---EEEEEEEEETTEEEEEEEEEEE-GGGS-EEEEEEE-HHHHHHHHHHHHHHHHHHHHHHHHHHHHHHHHHHHHTTTTT-HHHHHHHHHHHHHHHHHHHHHHHHHHHHHHHHHHTT----S---HHHHHHHHHHHHHHHHHHTT--